Protein AF-A0A954UXN1-F1 (afdb_monomer)

Mean predicted aligned error: 5.37 Å

Solvent-accessible surface area (backbone atoms only — not comparable to full-atom values): 16667 Å² total; per-residue (Å²): 130,88,73,80,83,47,80,62,52,21,78,82,33,62,70,61,84,61,85,75,56,92,52,62,66,60,37,51,54,46,43,58,51,53,52,70,50,82,67,72,43,55,71,67,58,21,53,48,51,38,51,54,51,48,37,28,74,72,70,60,29,44,78,49,73,49,66,54,91,57,45,53,77,85,53,74,37,72,69,54,48,51,51,55,55,47,53,54,51,55,54,45,51,54,47,31,71,75,67,75,39,51,70,47,43,32,30,34,39,47,57,21,22,54,49,83,68,98,50,75,55,44,73,57,97,93,44,75,43,52,39,64,32,30,50,36,36,19,35,80,62,95,45,76,79,36,32,44,51,40,55,68,27,48,58,52,42,50,53,50,17,45,55,45,48,52,52,52,53,50,38,27,71,70,45,71,57,24,62,90,48,61,76,78,63,66,59,68,83,39,68,81,38,94,56,31,66,61,52,51,52,51,55,49,53,51,44,52,50,50,54,52,51,54,76,72,43,99,56,85,66,62,74,66,40,49,54,77,75,42,31,18,28,57,59,58,57,58,70,61,49,36,38,36,39,42,70,40,96,85,67,84,45,34,33,48,19,61,35,40,36,40,26,38,46,70,86,40,60,46,82,77,18,15,52,41,50,46,54,72,63,34,71,44,45,74,48,70,55,78,57,95,84,65,78,135

Sequence (296 aa):
MHTSWTAESWKSCAASQQPEYDDFAELQEVLAVLRRLPPLVSSWEIDRLRADMASAQAGEAWVLQGGDCAESFDDCQAESIASKIKVLLQMSLVLIYGSRQKIVRIGRIAGQYAKPRSSSTESRDGQTLPSYRGDLINHSPFSHSHRRNDPQLLLRGYERAAVTLNFIRALSEGGFADLHHPENWDLTFVAESPECERYNRMVQSLGDALRFIESIAPGPLTELRRVDFFTSHEALHLHYEQALTRLSVRGTGWYNFGTHFPWIGERTRAISGAHVELLRGVRNPLGIKVGPTAIA

Structure (mmCIF, N/CA/C/O backbone):
data_AF-A0A954UXN1-F1
#
_entry.id   AF-A0A954UXN1-F1
#
loop_
_atom_site.group_PDB
_atom_site.id
_atom_site.type_symbol
_atom_site.label_atom_id
_atom_site.label_alt_id
_atom_site.label_comp_id
_atom_site.label_asym_id
_atom_site.label_entity_id
_atom_site.label_seq_id
_atom_site.pdbx_PDB_ins_code
_atom_site.Cartn_x
_atom_site.Cartn_y
_atom_site.Cartn_z
_atom_site.occupancy
_atom_site.B_iso_or_equiv
_atom_site.auth_seq_id
_atom_site.auth_comp_id
_atom_site.auth_asym_id
_atom_site.auth_atom_id
_atom_site.pdbx_PDB_model_num
ATOM 1 N N . MET A 1 1 ? 10.621 -10.342 29.149 1.00 40.81 1 MET A N 1
ATOM 2 C CA . MET A 1 1 ? 10.459 -11.651 28.482 1.00 40.81 1 MET A CA 1
ATOM 3 C C . MET A 1 1 ? 9.928 -11.374 27.089 1.00 40.81 1 MET A C 1
ATOM 5 O O . MET A 1 1 ? 8.850 -10.807 26.992 1.00 40.81 1 MET A O 1
ATOM 9 N N . HIS A 1 2 ? 10.694 -11.660 26.034 1.00 48.53 2 HIS A N 1
ATOM 10 C CA . HIS A 1 2 ? 10.173 -11.538 24.672 1.00 48.53 2 HIS A CA 1
ATOM 11 C C . HIS A 1 2 ? 9.136 -12.642 24.465 1.00 48.53 2 HIS A C 1
ATOM 13 O O . HIS A 1 2 ? 9.485 -13.820 24.431 1.00 48.53 2 HIS A O 1
ATOM 19 N N . THR A 1 3 ? 7.864 -12.266 24.391 1.00 64.94 3 THR A N 1
ATOM 20 C CA . THR A 1 3 ? 6.795 -13.157 23.947 1.00 64.94 3 THR A CA 1
ATOM 21 C C . THR A 1 3 ? 7.097 -13.625 22.522 1.00 64.94 3 THR A C 1
ATOM 23 O O . THR A 1 3 ? 7.595 -12.863 21.681 1.00 64.94 3 THR A O 1
ATOM 26 N N . SER A 1 4 ? 6.849 -14.908 22.249 1.00 88.38 4 SER A N 1
ATOM 27 C CA . SER A 1 4 ? 6.939 -15.446 20.894 1.00 88.38 4 SER A CA 1
ATOM 28 C C . SER A 1 4 ? 5.969 -14.681 19.993 1.00 88.38 4 SER A C 1
ATOM 30 O O . SER A 1 4 ? 4.817 -14.441 20.354 1.00 88.38 4 SER A O 1
ATOM 32 N N . TRP A 1 5 ? 6.458 -14.244 18.832 1.00 95.38 5 TRP A N 1
ATOM 33 C CA . TRP A 1 5 ? 5.636 -13.490 17.892 1.00 95.38 5 TRP A CA 1
ATOM 34 C C . TRP A 1 5 ? 4.513 -14.374 17.346 1.00 95.38 5 TRP A C 1
ATOM 36 O O . TRP A 1 5 ? 4.741 -15.531 16.986 1.00 95.38 5 TRP A O 1
ATOM 46 N N .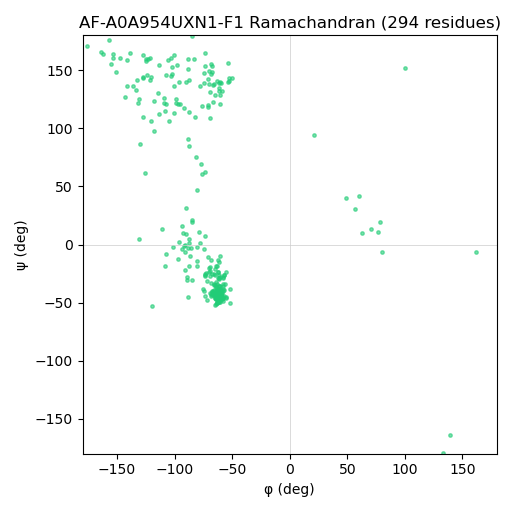 THR A 1 6 ? 3.316 -13.806 17.240 1.00 95.06 6 THR A N 1
ATOM 47 C CA . THR A 1 6 ? 2.200 -14.369 16.475 1.00 95.06 6 THR A CA 1
ATOM 48 C C . THR A 1 6 ? 1.506 -13.228 15.739 1.00 95.06 6 THR A C 1
ATOM 50 O O . THR A 1 6 ? 1.660 -12.069 16.116 1.00 95.06 6 THR A O 1
ATOM 53 N N . ALA A 1 7 ? 0.661 -13.529 14.751 1.00 94.56 7 ALA A N 1
ATOM 54 C CA . ALA A 1 7 ? -0.152 -12.498 14.100 1.00 94.56 7 ALA A CA 1
ATOM 55 C C . ALA A 1 7 ? -1.107 -11.763 15.073 1.00 94.56 7 ALA A C 1
ATOM 57 O O . ALA A 1 7 ? -1.710 -10.762 14.700 1.00 94.56 7 ALA A O 1
ATOM 58 N N . GLU A 1 8 ? -1.250 -12.238 16.316 1.00 96.19 8 GLU A N 1
ATOM 59 C CA . GLU A 1 8 ? -2.097 -11.639 17.348 1.00 96.19 8 GLU A CA 1
ATOM 60 C C . GLU A 1 8 ? -1.315 -10.926 18.457 1.00 96.19 8 GLU A C 1
ATOM 62 O O . GLU A 1 8 ? -1.934 -10.258 19.286 1.00 96.19 8 GLU A O 1
ATOM 67 N N . SER A 1 9 ? 0.021 -11.039 18.506 1.00 96.62 9 SER A N 1
ATOM 68 C CA . SER A 1 9 ? 0.813 -10.507 19.628 1.00 96.62 9 SER A CA 1
ATOM 69 C C . SER A 1 9 ? 0.666 -8.991 19.787 1.00 96.62 9 SER A C 1
ATOM 71 O O . SER A 1 9 ? 0.689 -8.487 20.912 1.00 96.62 9 SER A O 1
ATOM 73 N N . TRP A 1 10 ? 0.393 -8.273 18.693 1.00 97.56 10 TRP A N 1
ATOM 74 C CA . TRP A 1 10 ? 0.115 -6.835 18.694 1.00 97.56 10 TRP A CA 1
ATOM 75 C C . TRP A 1 10 ? -1.063 -6.426 19.584 1.00 97.56 10 TRP A C 1
ATOM 77 O O . TRP A 1 10 ? -1.079 -5.298 20.070 1.00 97.56 10 TRP A O 1
ATOM 87 N N . LYS A 1 11 ? -2.032 -7.320 19.840 1.00 96.75 11 LYS A N 1
ATOM 88 C CA . LYS A 1 11 ? -3.197 -7.043 20.701 1.00 96.75 11 LYS A CA 1
ATOM 89 C C . LYS A 1 11 ? -2.801 -6.770 22.156 1.00 96.75 11 LYS A C 1
ATOM 91 O O . LYS A 1 11 ? -3.588 -6.205 22.907 1.00 96.75 11 LYS A O 1
ATOM 96 N N . SER A 1 12 ? -1.592 -7.174 22.554 1.00 96.31 12 SER A N 1
ATOM 97 C CA . SER A 1 12 ? -1.012 -6.882 23.872 1.00 96.31 12 SER A CA 1
ATOM 98 C C . SER A 1 12 ? -0.238 -5.556 23.930 1.00 96.31 12 SER A C 1
ATOM 100 O O . SER A 1 12 ? 0.238 -5.167 24.996 1.00 96.31 12 SER A O 1
ATOM 102 N N . CYS A 1 13 ? -0.121 -4.848 22.804 1.00 97.00 13 CYS A N 1
ATOM 103 C CA . CYS A 1 13 ? 0.585 -3.577 22.678 1.00 97.00 13 CYS A CA 1
ATOM 104 C C . CYS A 1 13 ? -0.398 -2.403 22.566 1.00 97.00 13 CYS A C 1
ATOM 106 O O . CYS A 1 13 ? -1.543 -2.557 22.144 1.00 97.00 13 CYS A O 1
ATOM 108 N N . ALA A 1 14 ? 0.069 -1.191 22.872 1.00 97.44 14 ALA A N 1
ATOM 109 C CA . ALA A 1 14 ? -0.722 0.015 22.648 1.00 97.44 14 ALA A CA 1
ATOM 110 C C . ALA A 1 14 ? -0.920 0.259 21.140 1.00 97.44 14 ALA A C 1
ATOM 112 O O . ALA A 1 14 ? 0.053 0.392 20.390 1.00 97.44 14 ALA A O 1
ATOM 113 N N . ALA A 1 15 ? -2.177 0.338 20.699 1.00 96.31 15 ALA A N 1
ATOM 114 C CA . ALA A 1 15 ? -2.550 0.588 19.311 1.00 96.31 15 ALA A CA 1
ATOM 115 C C . ALA A 1 15 ? -3.121 2.003 19.149 1.00 96.31 15 ALA A C 1
ATOM 117 O O . ALA A 1 15 ? -4.184 2.319 19.679 1.00 96.31 15 ALA A O 1
ATOM 118 N N . SER A 1 16 ? -2.430 2.865 18.401 1.00 95.19 16 SER A N 1
ATOM 119 C CA . SER A 1 16 ? -2.940 4.196 18.066 1.00 95.19 16 SER A CA 1
ATOM 120 C C . SER A 1 16 ? -3.786 4.165 16.788 1.00 95.19 16 SER A C 1
ATOM 122 O O . SER A 1 16 ? -3.681 3.256 15.962 1.00 95.19 16 SER A O 1
ATOM 124 N N . GLN A 1 17 ? -4.630 5.186 16.608 1.00 97.00 17 GLN A N 1
ATOM 125 C CA . GLN A 1 17 ? -5.363 5.453 15.358 1.00 97.00 17 GLN A CA 1
ATOM 126 C C . GLN A 1 17 ? -6.369 4.375 14.907 1.00 97.00 17 GLN A C 1
ATOM 128 O O . GLN A 1 17 ? -6.889 4.485 13.796 1.00 97.00 17 GLN A O 1
ATOM 133 N N . GLN A 1 18 ? -6.677 3.380 15.743 1.00 97.38 18 GLN A N 1
ATOM 134 C CA . GLN A 1 18 ? -7.684 2.371 15.415 1.00 97.38 18 GLN A CA 1
ATOM 135 C C . GLN A 1 18 ? -9.097 2.979 15.455 1.00 97.38 18 GLN A C 1
ATOM 137 O O . GLN A 1 18 ? -9.355 3.852 16.289 1.00 97.38 18 GLN A O 1
ATOM 142 N N . PRO A 1 19 ? -10.002 2.574 14.548 1.00 95.50 19 PRO A N 1
ATOM 143 C CA . PRO A 1 19 ? -11.410 2.933 14.646 1.00 95.50 19 PRO A CA 1
ATOM 144 C C . PRO A 1 19 ? -12.087 2.214 15.818 1.00 95.50 19 PRO A C 1
ATOM 146 O O . PRO A 1 19 ? -11.739 1.085 16.159 1.00 95.50 19 PRO A O 1
ATOM 149 N N . GLU A 1 20 ? -13.086 2.872 16.396 1.00 94.75 20 GLU A N 1
ATOM 150 C CA . GLU A 1 20 ? -14.004 2.274 17.365 1.00 94.75 20 GLU A CA 1
ATOM 151 C C . GLU A 1 20 ? -15.252 1.810 16.611 1.00 94.75 20 GLU A C 1
ATOM 153 O O . GLU A 1 20 ? -15.891 2.610 15.926 1.00 94.75 20 GLU A O 1
ATOM 158 N N . TYR A 1 21 ? -15.561 0.519 16.682 1.00 95.62 21 TYR A N 1
ATOM 159 C CA . TYR A 1 21 ? -16.742 -0.066 16.049 1.00 95.62 21 TYR A CA 1
ATOM 160 C C . TYR A 1 21 ? -17.840 -0.268 17.091 1.00 95.62 21 TYR A C 1
ATOM 162 O O . TYR A 1 21 ? -17.553 -0.752 18.185 1.00 95.62 21 TYR A O 1
ATOM 170 N N . ASP A 1 22 ? -19.081 0.072 16.735 1.00 94.50 22 ASP A N 1
ATOM 171 C CA . ASP A 1 22 ? -20.236 -0.051 17.638 1.00 94.50 22 ASP A CA 1
ATOM 172 C C . ASP A 1 22 ? -20.507 -1.516 18.023 1.00 94.50 22 ASP A C 1
ATOM 174 O O . ASP A 1 22 ? -20.847 -1.811 19.168 1.00 94.50 22 ASP A O 1
ATOM 178 N N . ASP A 1 23 ? -20.333 -2.430 17.064 1.00 95.25 23 ASP A N 1
ATOM 179 C CA . ASP A 1 23 ? -20.513 -3.869 17.236 1.00 95.25 23 ASP A CA 1
ATOM 180 C C . ASP A 1 23 ? -19.207 -4.612 16.921 1.00 95.25 23 ASP A C 1
ATOM 182 O O . ASP A 1 23 ? -18.780 -4.762 15.771 1.00 95.25 23 ASP A O 1
ATOM 186 N N . PHE A 1 24 ? -18.542 -5.087 17.973 1.00 95.19 24 PHE A N 1
ATOM 187 C CA . PHE A 1 24 ? -17.311 -5.856 17.828 1.00 95.19 24 PHE A CA 1
ATOM 188 C C . PHE A 1 24 ? -17.557 -7.280 17.302 1.00 95.19 24 PHE A C 1
ATOM 190 O O . PHE A 1 24 ? -16.652 -7.861 16.697 1.00 95.19 24 PHE A O 1
ATOM 197 N N . ALA A 1 25 ? -18.747 -7.853 17.511 1.00 97.88 25 ALA A N 1
ATOM 198 C CA . ALA A 1 25 ? -19.097 -9.163 16.969 1.00 97.88 25 ALA A CA 1
ATOM 199 C C . ALA A 1 25 ? -19.223 -9.089 15.443 1.00 97.88 25 ALA A C 1
ATOM 201 O O . ALA A 1 25 ? -18.606 -9.906 14.756 1.00 97.88 25 ALA A O 1
ATOM 202 N N . GLU A 1 26 ? -19.880 -8.048 14.919 1.00 98.12 26 GLU A N 1
ATOM 203 C CA . GLU A 1 26 ? -19.944 -7.773 13.475 1.00 98.12 26 GLU A CA 1
ATOM 204 C C . GLU A 1 26 ? -18.535 -7.671 12.863 1.00 98.12 26 GLU A C 1
ATOM 206 O O . GLU A 1 26 ? -18.231 -8.299 11.843 1.00 98.12 26 GLU A O 1
ATOM 211 N N . LEU A 1 27 ? -17.623 -6.948 13.525 1.00 98.25 27 LEU A N 1
ATOM 212 C CA . LEU A 1 27 ? -16.225 -6.883 13.097 1.00 98.25 27 LEU A CA 1
ATOM 213 C C . LEU A 1 27 ? -15.573 -8.274 13.046 1.00 98.25 27 LEU A C 1
ATOM 215 O O . LEU A 1 27 ? -14.887 -8.593 12.074 1.00 98.25 27 LEU A O 1
ATOM 219 N N . GLN A 1 28 ? -15.756 -9.115 14.069 1.00 98.25 28 GLN A N 1
ATOM 220 C CA . GLN A 1 28 ? -15.171 -10.460 14.069 1.00 98.25 28 GLN A CA 1
ATOM 221 C C . GLN A 1 28 ? -15.728 -11.348 12.952 1.00 98.25 28 GLN A C 1
ATOM 223 O O . GLN A 1 28 ? -14.956 -12.105 12.354 1.00 98.25 28 GLN A O 1
ATOM 228 N N . GLU A 1 29 ? -17.018 -11.241 12.637 1.00 98.56 29 GLU A N 1
ATOM 229 C CA . GLU A 1 29 ? -17.647 -11.967 11.530 1.00 98.56 29 GLU A CA 1
ATOM 230 C C . GLU A 1 29 ? -17.035 -11.573 10.183 1.00 98.56 29 GLU A C 1
ATOM 232 O O . GLU A 1 29 ? -16.590 -12.440 9.420 1.00 98.56 29 GLU A O 1
ATOM 237 N N . VAL A 1 30 ? -16.908 -10.268 9.926 1.00 98.69 30 VAL A N 1
ATOM 238 C CA . VAL A 1 30 ? -16.256 -9.749 8.718 1.00 98.69 30 VAL A CA 1
ATOM 239 C C . VAL A 1 30 ? -14.803 -10.225 8.623 1.00 98.69 30 VAL A C 1
ATOM 241 O O . VAL A 1 30 ? -14.371 -10.733 7.583 1.00 98.69 30 VAL A O 1
ATOM 244 N N . LEU A 1 31 ? -14.038 -10.138 9.712 1.00 98.50 31 LEU A N 1
ATOM 245 C CA . LEU A 1 31 ? -12.648 -10.599 9.728 1.00 98.50 31 LEU A CA 1
ATOM 246 C C . LEU A 1 31 ? -12.537 -12.113 9.488 1.00 98.50 31 LEU A C 1
ATOM 248 O O . LEU A 1 31 ? -11.577 -12.563 8.860 1.00 98.50 31 LEU A O 1
ATOM 252 N N . ALA A 1 32 ? -13.500 -12.913 9.953 1.00 98.38 32 ALA A N 1
ATOM 253 C CA . ALA A 1 32 ? -13.541 -14.350 9.692 1.00 98.38 32 ALA A CA 1
ATOM 254 C C . ALA A 1 32 ? -13.825 -14.671 8.214 1.00 98.38 32 ALA A C 1
ATOM 256 O O . ALA A 1 32 ? -13.311 -15.663 7.687 1.00 98.38 32 ALA A O 1
ATOM 257 N N . VAL A 1 33 ? -14.611 -13.845 7.518 1.00 98.56 33 VAL A N 1
ATOM 258 C CA . VAL A 1 33 ? -14.743 -13.916 6.052 1.00 98.56 33 VAL A CA 1
ATOM 259 C C . VAL A 1 33 ? -13.410 -13.566 5.392 1.00 98.56 33 VAL A C 1
ATOM 261 O O . VAL A 1 33 ? -12.883 -14.375 4.630 1.00 98.56 33 VAL A O 1
ATOM 264 N N . LEU A 1 34 ? -12.808 -12.429 5.750 1.00 98.12 34 LEU A N 1
ATOM 265 C CA . LEU A 1 34 ? -11.569 -11.939 5.140 1.00 98.12 34 LEU A CA 1
ATOM 266 C C . LEU A 1 34 ? -10.401 -12.937 5.257 1.00 98.12 34 LEU A C 1
ATOM 268 O O . LEU A 1 34 ? -9.659 -13.139 4.298 1.00 98.12 34 LEU A O 1
ATOM 272 N N . ARG A 1 35 ? -10.270 -13.639 6.392 1.00 97.50 35 ARG A N 1
ATOM 273 C CA . ARG A 1 35 ? -9.255 -14.697 6.598 1.00 97.50 35 ARG A CA 1
ATOM 274 C C . ARG A 1 35 ? -9.396 -15.893 5.646 1.00 97.50 35 ARG A C 1
ATOM 276 O O . ARG A 1 35 ? -8.415 -16.603 5.436 1.00 97.50 35 ARG A O 1
ATOM 283 N N . ARG A 1 36 ? -10.591 -16.139 5.100 1.00 97.12 36 ARG A N 1
ATOM 284 C CA . ARG A 1 36 ? -10.874 -17.250 4.172 1.00 97.12 36 ARG A CA 1
ATOM 285 C C . ARG A 1 36 ? -10.685 -16.865 2.706 1.00 97.12 36 ARG A C 1
ATOM 287 O O . ARG A 1 36 ? -10.487 -17.751 1.879 1.00 97.12 36 ARG A O 1
ATOM 294 N N . LEU A 1 37 ? -10.744 -15.573 2.384 1.00 97.75 37 LEU A N 1
ATOM 295 C CA . LEU A 1 37 ? -10.559 -15.090 1.016 1.00 97.75 37 LEU A CA 1
ATOM 296 C C . LEU A 1 37 ? -9.114 -15.315 0.538 1.00 97.75 37 LEU A C 1
ATOM 298 O O . LEU A 1 37 ? -8.204 -15.380 1.374 1.00 97.75 37 LEU A O 1
ATOM 302 N N . PRO A 1 38 ? -8.871 -15.451 -0.778 1.00 97.25 38 PRO A N 1
ATOM 303 C CA . PRO A 1 38 ? -7.522 -15.566 -1.325 1.00 97.25 38 PRO A CA 1
ATOM 304 C C . PRO A 1 38 ? -6.585 -14.421 -0.886 1.00 97.25 38 PRO A C 1
ATOM 306 O O . PRO A 1 38 ? -7.038 -13.351 -0.493 1.00 97.25 38 PRO A O 1
ATOM 309 N N . PRO A 1 39 ? -5.262 -14.628 -0.897 1.00 96.81 39 PRO A N 1
ATOM 310 C CA . PRO A 1 39 ? -4.317 -13.529 -0.722 1.00 96.81 39 PRO A CA 1
ATOM 311 C C . PRO A 1 39 ? -4.349 -12.568 -1.928 1.00 96.81 39 PRO A C 1
ATOM 313 O O . PRO A 1 39 ? -4.565 -13.014 -3.054 1.00 96.81 39 PRO A O 1
ATOM 316 N N . LEU A 1 40 ? -4.088 -11.270 -1.712 1.00 98.06 40 LEU A N 1
ATOM 317 C CA . LEU A 1 40 ? -3.969 -10.294 -2.810 1.00 98.06 40 LEU A CA 1
ATOM 318 C C . LEU A 1 40 ? -2.634 -10.456 -3.549 1.00 98.06 40 LEU A C 1
ATOM 320 O O . LEU A 1 40 ? -2.564 -10.361 -4.774 1.00 98.06 40 LEU A O 1
ATOM 324 N N . VAL A 1 41 ? -1.567 -10.735 -2.803 1.00 97.62 41 VAL A N 1
ATOM 325 C CA . VAL A 1 41 ? -0.215 -10.934 -3.341 1.00 97.62 41 VAL A CA 1
ATOM 326 C C . VAL A 1 41 ? 0.347 -12.277 -2.897 1.00 97.62 41 VAL A C 1
ATOM 328 O O . VAL A 1 41 ? -0.104 -12.861 -1.916 1.00 97.62 41 VAL A O 1
ATOM 331 N N . SER A 1 42 ? 1.350 -12.783 -3.599 1.00 95.88 42 SER A N 1
ATOM 332 C CA . SER A 1 42 ? 1.995 -14.055 -3.268 1.00 95.88 42 SER A CA 1
ATOM 333 C C . SER A 1 42 ? 3.319 -13.876 -2.522 1.00 95.88 42 SER A C 1
ATOM 335 O O . SER A 1 42 ? 3.949 -12.817 -2.553 1.00 95.88 42 SER A O 1
ATOM 337 N N . SER A 1 43 ? 3.798 -14.946 -1.880 1.00 96.88 43 SER A N 1
ATOM 338 C CA . SER A 1 43 ? 5.070 -14.905 -1.147 1.00 96.88 43 SER A CA 1
ATOM 339 C C . SER A 1 43 ? 6.268 -14.703 -2.076 1.00 96.88 43 SER A C 1
ATOM 341 O O . SER A 1 43 ? 7.201 -14.004 -1.706 1.00 96.88 43 SER A O 1
ATOM 343 N N . TRP A 1 44 ? 6.244 -15.265 -3.292 1.00 94.75 44 TRP A N 1
ATOM 344 C CA . TRP A 1 44 ? 7.346 -15.109 -4.249 1.00 94.75 44 TRP A CA 1
ATOM 345 C C . TRP A 1 44 ? 7.421 -13.695 -4.830 1.00 94.75 44 TRP A C 1
ATOM 347 O O . TRP A 1 44 ? 8.513 -13.218 -5.118 1.00 94.75 44 TRP A O 1
ATOM 357 N N . GLU A 1 45 ? 6.289 -13.003 -4.978 1.00 96.00 45 GLU A N 1
ATOM 358 C CA . GLU A 1 45 ? 6.284 -11.589 -5.368 1.00 96.00 45 GLU A CA 1
ATOM 359 C C . GLU A 1 45 ? 6.866 -10.710 -4.262 1.00 96.00 45 GLU A C 1
ATOM 361 O O . GLU A 1 45 ? 7.655 -9.811 -4.543 1.00 96.00 45 GLU A O 1
ATOM 366 N N . ILE A 1 46 ? 6.532 -11.004 -3.003 1.00 97.81 46 ILE A N 1
ATOM 367 C CA . ILE A 1 46 ? 7.101 -10.310 -1.844 1.00 97.81 46 ILE A CA 1
ATOM 368 C C . ILE A 1 46 ? 8.610 -10.572 -1.732 1.00 97.81 46 ILE A C 1
ATOM 370 O O . ILE A 1 46 ? 9.381 -9.635 -1.529 1.00 97.81 46 ILE A O 1
ATOM 374 N N . ASP A 1 47 ? 9.046 -11.824 -1.881 1.00 96.81 47 ASP A N 1
ATOM 375 C CA . ASP A 1 47 ? 10.466 -12.183 -1.831 1.00 96.81 47 ASP A CA 1
ATOM 376 C C . ASP A 1 47 ? 11.246 -11.556 -3.004 1.00 96.81 47 ASP A C 1
ATOM 378 O O . ASP A 1 47 ? 12.377 -11.106 -2.812 1.00 96.81 47 ASP A O 1
ATOM 382 N N . ARG A 1 48 ? 10.631 -11.440 -4.194 1.00 96.44 48 ARG A N 1
ATOM 383 C CA . ARG A 1 48 ? 11.204 -10.703 -5.332 1.00 96.44 48 ARG A CA 1
ATOM 384 C C . ARG A 1 48 ? 11.376 -9.223 -5.004 1.00 96.44 48 ARG A C 1
ATOM 386 O O . ARG A 1 48 ? 12.478 -8.707 -5.163 1.00 96.44 48 ARG A O 1
ATOM 393 N N . LEU A 1 49 ? 10.342 -8.563 -4.472 1.00 97.81 49 LEU A N 1
ATOM 394 C CA . LEU A 1 49 ? 10.467 -7.167 -4.047 1.00 97.81 49 LEU A CA 1
ATOM 395 C C . LEU A 1 49 ? 11.543 -7.008 -2.970 1.00 97.81 49 LEU A C 1
ATOM 397 O O . LEU A 1 49 ? 12.307 -6.052 -2.989 1.00 97.81 49 LEU A O 1
ATOM 401 N N . ARG A 1 50 ? 11.645 -7.949 -2.032 1.00 97.38 50 ARG A N 1
ATOM 402 C CA . ARG A 1 50 ? 12.686 -7.924 -1.002 1.00 97.38 50 ARG A CA 1
ATOM 403 C C . ARG A 1 50 ? 14.093 -7.975 -1.608 1.00 97.38 50 ARG A C 1
ATOM 405 O O . ARG A 1 50 ? 14.965 -7.252 -1.134 1.00 97.38 50 ARG A O 1
ATOM 412 N N . ALA A 1 51 ? 14.310 -8.795 -2.636 1.00 97.12 51 ALA A N 1
ATOM 413 C CA . ALA A 1 51 ? 15.575 -8.830 -3.370 1.00 97.12 51 ALA A CA 1
ATOM 414 C C . ALA A 1 51 ? 15.833 -7.512 -4.121 1.00 97.12 51 ALA A C 1
ATOM 416 O O . ALA A 1 51 ? 16.920 -6.953 -4.015 1.00 97.12 51 ALA A O 1
ATOM 417 N N . ASP A 1 52 ? 14.815 -6.961 -4.786 1.00 96.56 52 ASP A N 1
ATOM 418 C CA . ASP A 1 52 ? 14.905 -5.669 -5.478 1.00 96.56 52 ASP A CA 1
ATOM 419 C C . ASP A 1 52 ? 15.246 -4.509 -4.522 1.00 96.56 52 ASP A C 1
ATOM 421 O O . ASP A 1 52 ? 16.066 -3.647 -4.842 1.00 96.56 52 ASP A O 1
ATOM 425 N N . MET A 1 53 ? 14.673 -4.507 -3.315 1.00 97.56 53 MET A N 1
ATOM 426 C CA . MET A 1 53 ? 14.999 -3.537 -2.263 1.00 97.56 53 MET A CA 1
ATOM 427 C C . MET A 1 53 ? 16.444 -3.699 -1.764 1.00 97.56 53 MET A C 1
ATOM 429 O O . MET A 1 53 ? 17.089 -2.701 -1.445 1.00 97.56 53 MET A O 1
ATOM 433 N N . ALA A 1 54 ? 16.976 -4.926 -1.724 1.00 97.81 54 ALA A N 1
ATOM 434 C CA . ALA A 1 54 ? 18.375 -5.169 -1.374 1.00 97.81 54 ALA A CA 1
ATOM 435 C C . ALA A 1 54 ? 19.338 -4.633 -2.450 1.00 97.81 54 ALA A C 1
ATOM 437 O O . ALA A 1 54 ? 20.333 -4.001 -2.103 1.00 97.81 54 ALA A O 1
ATOM 438 N N . SER A 1 55 ? 19.014 -4.790 -3.739 1.00 96.50 55 SER A N 1
ATOM 439 C CA . SER A 1 55 ? 19.768 -4.147 -4.828 1.00 96.50 55 SER A CA 1
ATOM 440 C C . SER A 1 55 ? 19.714 -2.621 -4.740 1.00 96.50 55 SER A C 1
ATOM 442 O O . SER A 1 55 ? 20.727 -1.953 -4.937 1.00 96.50 55 SER A O 1
ATOM 444 N N . ALA A 1 56 ? 18.562 -2.045 -4.380 1.00 96.50 56 ALA A N 1
ATOM 445 C CA . ALA A 1 56 ? 18.469 -0.604 -4.156 1.00 96.50 56 ALA A CA 1
ATOM 446 C C . ALA A 1 56 ? 19.343 -0.143 -2.978 1.00 96.50 56 ALA A C 1
ATOM 448 O O . ALA A 1 56 ? 20.054 0.854 -3.086 1.00 96.50 56 ALA A O 1
ATOM 449 N N . GLN A 1 57 ? 19.364 -0.903 -1.879 1.00 97.00 57 GLN A N 1
ATOM 450 C CA . GLN A 1 57 ? 20.258 -0.649 -0.746 1.00 97.00 57 GLN A CA 1
ATOM 451 C C . GLN A 1 57 ? 21.743 -0.737 -1.141 1.00 97.00 57 GLN A C 1
ATOM 453 O O . GLN A 1 57 ? 22.554 0.030 -0.624 1.00 97.00 57 GLN A O 1
ATOM 458 N N . ALA A 1 58 ? 22.101 -1.640 -2.056 1.00 97.31 58 ALA A N 1
ATOM 459 C CA . ALA A 1 58 ? 23.455 -1.769 -2.598 1.00 97.31 58 ALA A CA 1
ATOM 460 C C . ALA A 1 58 ? 23.831 -0.651 -3.594 1.00 97.31 58 ALA A C 1
ATOM 462 O O . ALA A 1 58 ? 24.971 -0.592 -4.047 1.00 97.31 58 ALA A O 1
ATOM 463 N N . GLY A 1 59 ? 22.897 0.247 -3.928 1.00 95.88 59 GLY A N 1
ATOM 464 C CA . GLY A 1 59 ? 23.113 1.320 -4.895 1.00 95.88 59 GLY A CA 1
ATOM 465 C C . GLY A 1 59 ? 23.045 0.860 -6.351 1.00 95.88 59 GLY A C 1
ATOM 466 O O . GLY A 1 59 ? 23.553 1.559 -7.219 1.00 95.88 59 GLY A O 1
ATOM 467 N N . GLU A 1 60 ? 22.430 -0.291 -6.635 1.00 95.06 60 GLU A N 1
ATOM 468 C CA . GLU A 1 60 ? 22.291 -0.872 -7.982 1.00 95.06 60 GLU A CA 1
ATOM 469 C C . GLU A 1 60 ? 20.928 -0.554 -8.629 1.00 95.06 60 GLU A C 1
ATOM 471 O O . GLU A 1 60 ? 20.727 -0.758 -9.829 1.00 95.06 60 GLU A O 1
ATOM 476 N N . ALA A 1 61 ? 19.979 -0.043 -7.840 1.00 95.06 61 ALA A N 1
ATOM 477 C CA . ALA A 1 61 ? 18.633 0.308 -8.275 1.00 95.06 61 ALA A CA 1
ATOM 478 C C . ALA A 1 61 ? 18.078 1.514 -7.498 1.00 95.06 61 ALA A C 1
ATOM 480 O O . ALA A 1 61 ? 18.513 1.815 -6.389 1.00 95.06 61 ALA A O 1
ATOM 481 N N . TRP A 1 62 ? 17.062 2.169 -8.057 1.00 95.69 62 TRP A N 1
ATOM 482 C CA . TRP A 1 62 ? 16.249 3.173 -7.368 1.00 95.69 62 TRP A CA 1
ATOM 483 C C . TRP A 1 62 ? 14.859 2.634 -7.062 1.00 95.69 62 TRP A C 1
ATOM 485 O O . TRP A 1 62 ? 14.270 1.915 -7.866 1.00 95.69 62 TRP A O 1
ATOM 495 N N . VAL A 1 63 ? 14.293 3.051 -5.931 1.00 96.94 63 VAL A N 1
ATOM 496 C CA . VAL A 1 63 ? 12.892 2.787 -5.588 1.00 96.94 63 VAL A CA 1
ATOM 497 C C . VAL A 1 63 ? 12.051 4.002 -5.957 1.00 96.94 63 VAL A C 1
ATOM 499 O O . VAL A 1 63 ? 12.259 5.094 -5.433 1.00 96.94 63 VAL A O 1
ATOM 502 N N . LEU A 1 64 ? 11.071 3.802 -6.836 1.00 97.50 64 LEU A N 1
ATOM 503 C CA . LEU A 1 64 ? 10.023 4.770 -7.131 1.00 97.50 64 LEU A CA 1
ATOM 504 C C . LEU A 1 64 ? 8.730 4.303 -6.464 1.00 97.50 64 LEU A C 1
ATOM 506 O O . LEU A 1 64 ? 8.086 3.369 -6.944 1.00 97.50 64 LEU A O 1
ATOM 510 N N . GLN A 1 65 ? 8.341 4.975 -5.379 1.00 98.06 65 GLN A N 1
ATOM 511 C CA . GLN A 1 65 ? 7.050 4.768 -4.731 1.00 98.06 65 GLN A CA 1
ATOM 512 C C . GLN A 1 65 ? 6.135 5.976 -4.954 1.00 98.06 65 GLN A C 1
ATOM 514 O O . GLN A 1 65 ? 6.508 7.099 -4.621 1.00 98.06 65 GLN A O 1
ATOM 519 N N . GLY A 1 66 ? 4.925 5.762 -5.471 1.00 96.88 66 GLY A N 1
ATOM 520 C CA . GLY A 1 66 ? 3.987 6.855 -5.746 1.00 96.88 66 GLY A CA 1
ATOM 521 C C . GLY A 1 66 ? 2.553 6.384 -5.957 1.00 96.88 66 GLY A C 1
ATOM 522 O O . GLY A 1 66 ? 2.301 5.194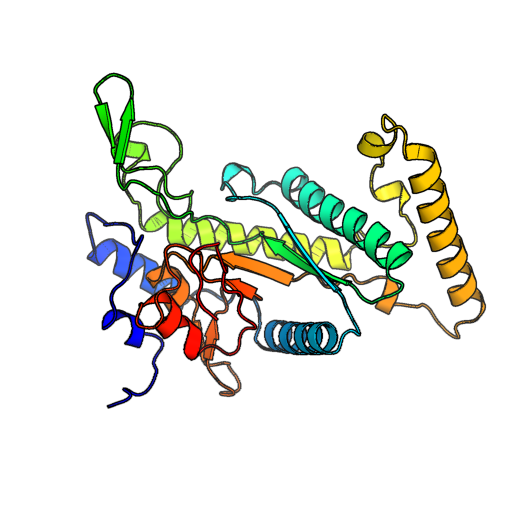 -6.106 1.00 96.88 66 GLY A O 1
ATOM 523 N N . GLY A 1 67 ? 1.605 7.312 -5.912 1.00 94.31 67 GLY A N 1
ATOM 524 C CA . GLY A 1 67 ? 0.166 7.047 -5.982 1.00 94.31 67 GLY A CA 1
ATOM 525 C C . GLY A 1 67 ? -0.593 7.926 -4.992 1.00 94.31 67 GLY A C 1
ATOM 526 O O . GLY A 1 67 ? -0.039 8.898 -4.471 1.00 94.31 67 GLY A O 1
ATOM 527 N N . ASP A 1 68 ? -1.842 7.575 -4.710 1.00 89.56 68 ASP A N 1
ATOM 528 C CA . ASP A 1 68 ? -2.737 8.449 -3.957 1.00 89.56 68 ASP A CA 1
ATOM 529 C C . ASP A 1 68 ? -2.319 8.620 -2.491 1.00 89.56 68 ASP A C 1
ATOM 531 O O . ASP A 1 68 ? -1.669 7.773 -1.859 1.00 89.56 68 ASP A O 1
ATOM 535 N N . CYS A 1 69 ? -2.734 9.745 -1.906 1.00 91.50 69 CYS A N 1
ATOM 536 C CA . CYS A 1 69 ? -2.625 9.951 -0.464 1.00 91.50 69 CYS A CA 1
ATOM 537 C C . CYS A 1 69 ? -3.509 8.936 0.281 1.00 91.50 69 CYS A C 1
ATOM 539 O O . CYS A 1 69 ? -3.024 8.209 1.153 1.00 91.50 69 CYS A O 1
ATOM 541 N N . ALA A 1 70 ? -4.775 8.858 -0.125 1.00 91.75 70 ALA A N 1
ATOM 542 C CA . ALA A 1 70 ? -5.733 7.830 0.241 1.00 91.75 70 ALA A CA 1
ATOM 543 C C . ALA A 1 70 ? -6.592 7.540 -0.994 1.00 91.75 70 ALA A C 1
ATOM 545 O O . ALA A 1 70 ? -7.128 8.482 -1.574 1.00 91.75 70 ALA A O 1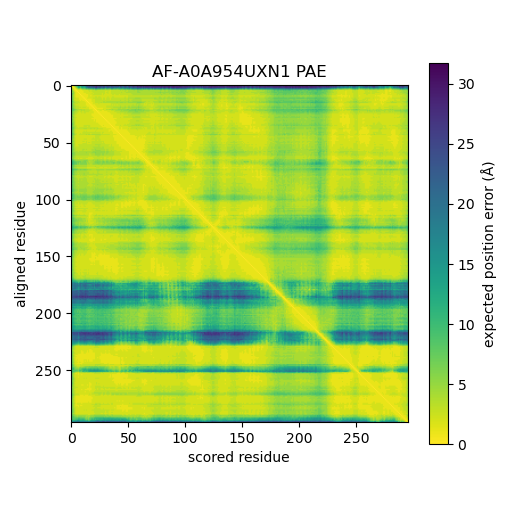
ATOM 546 N N . GLU A 1 71 ? -6.686 6.276 -1.390 1.00 95.69 71 GLU A N 1
ATOM 547 C CA . GLU A 1 71 ? -7.586 5.849 -2.460 1.00 95.69 71 GLU A CA 1
ATOM 548 C C . GLU A 1 71 ? -9.043 5.994 -1.995 1.00 95.69 71 GLU A C 1
ATOM 550 O O . GLU A 1 71 ? -9.342 5.784 -0.812 1.00 95.69 71 GLU A O 1
ATOM 555 N N . SER A 1 72 ? -9.946 6.313 -2.924 1.00 95.94 72 SER A N 1
ATOM 556 C CA . SER A 1 72 ? -11.385 6.147 -2.720 1.00 95.94 72 SER A CA 1
ATOM 557 C C . SER A 1 72 ? -11.901 4.896 -3.430 1.00 95.94 72 SER A C 1
ATOM 559 O O . SER A 1 72 ? -11.349 4.463 -4.443 1.00 95.94 72 SER A O 1
ATOM 561 N N . PHE A 1 73 ? -12.983 4.303 -2.927 1.00 97.19 73 PHE A N 1
ATOM 562 C CA . PHE A 1 73 ? -13.674 3.219 -3.627 1.00 97.19 73 PHE A CA 1
ATOM 563 C C . PHE A 1 73 ? -14.243 3.655 -4.979 1.00 97.19 73 PHE A C 1
ATOM 565 O O . PHE A 1 73 ? -14.306 2.825 -5.890 1.00 97.19 73 PHE A O 1
ATOM 572 N N . ASP A 1 74 ? -14.597 4.934 -5.122 1.00 94.69 74 ASP A N 1
ATOM 573 C CA . ASP A 1 74 ? -15.100 5.507 -6.373 1.00 94.69 74 ASP A CA 1
ATOM 574 C C . ASP A 1 74 ? -14.007 5.589 -7.451 1.00 94.69 74 ASP A C 1
ATOM 576 O O . ASP A 1 74 ? -14.310 5.548 -8.643 1.00 94.69 74 ASP A O 1
ATOM 580 N N . ASP A 1 75 ? -12.732 5.598 -7.045 1.00 91.56 75 ASP A N 1
ATOM 581 C CA . ASP A 1 75 ? -11.579 5.618 -7.951 1.00 91.56 75 ASP A CA 1
ATOM 582 C C . ASP A 1 75 ? -11.227 4.234 -8.517 1.00 91.56 75 ASP A C 1
ATOM 584 O O . ASP A 1 75 ? -10.298 4.112 -9.319 1.00 91.56 75 ASP A O 1
ATOM 588 N N . CYS A 1 76 ? -11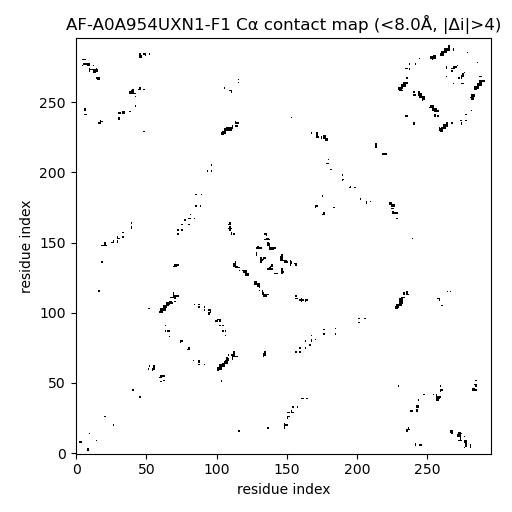.940 3.177 -8.116 1.00 96.19 76 CYS A N 1
ATOM 589 C CA . CYS A 1 76 ? -11.768 1.828 -8.656 1.00 96.19 76 CYS A CA 1
ATOM 590 C C . CYS A 1 76 ? -12.418 1.708 -10.048 1.00 96.19 76 CYS A C 1
ATOM 592 O O . CYS A 1 76 ? -13.339 0.920 -10.269 1.00 96.19 76 CYS A O 1
ATOM 594 N N . GLN A 1 77 ? -11.925 2.517 -10.983 1.00 96.44 77 GLN A N 1
ATOM 595 C CA . GLN A 1 77 ? -12.344 2.604 -12.380 1.00 96.44 77 GLN A CA 1
ATOM 596 C C . GLN A 1 77 ? -11.136 2.377 -13.287 1.00 96.44 77 GLN A C 1
ATOM 598 O O . GLN A 1 77 ? -10.017 2.768 -12.944 1.00 96.44 77 GLN A O 1
ATOM 603 N N . ALA A 1 78 ? -11.353 1.753 -14.445 1.00 93.81 78 ALA A N 1
ATOM 604 C CA . ALA A 1 78 ? -10.276 1.362 -15.352 1.00 93.81 78 ALA A CA 1
ATOM 605 C C . ALA A 1 78 ? -9.410 2.563 -15.765 1.00 93.81 78 ALA A C 1
ATOM 607 O O . ALA A 1 78 ? -8.184 2.498 -15.699 1.00 93.81 78 ALA A O 1
ATOM 608 N N . GLU A 1 79 ? -10.042 3.682 -16.107 1.00 91.62 79 GLU A N 1
ATOM 609 C CA . GLU A 1 79 ? -9.395 4.917 -16.543 1.00 91.62 79 GLU A CA 1
ATOM 610 C C . GLU A 1 79 ? -8.553 5.536 -15.421 1.00 91.62 79 GLU A C 1
ATOM 612 O O . GLU A 1 79 ? -7.406 5.929 -15.648 1.00 91.62 79 GLU A O 1
ATOM 617 N N . SER A 1 80 ? -9.091 5.576 -14.197 1.00 93.44 80 SER A N 1
ATOM 618 C CA . SER A 1 80 ? -8.393 6.106 -13.018 1.00 93.44 80 SER A CA 1
ATOM 619 C C . SER A 1 80 ? -7.167 5.258 -12.678 1.00 93.44 80 SER A C 1
ATOM 621 O O . SER A 1 80 ? -6.062 5.781 -12.519 1.00 93.44 80 SER A O 1
ATOM 623 N N . ILE A 1 81 ? -7.326 3.930 -12.654 1.00 93.56 81 ILE A N 1
ATOM 624 C CA . ILE A 1 81 ? -6.228 2.999 -12.379 1.00 93.56 81 ILE A CA 1
ATOM 625 C C . ILE A 1 81 ? -5.157 3.106 -13.471 1.00 93.56 81 ILE A C 1
ATOM 627 O O . ILE A 1 81 ? -3.984 3.306 -13.154 1.00 93.56 81 ILE A O 1
ATOM 631 N N . ALA A 1 82 ? -5.540 3.038 -14.750 1.00 90.00 82 ALA A N 1
ATOM 632 C CA . ALA A 1 82 ? -4.605 3.135 -15.870 1.00 90.00 82 ALA A CA 1
ATOM 633 C C . ALA A 1 82 ? -3.824 4.459 -15.849 1.00 90.00 82 ALA A C 1
ATOM 635 O O . ALA A 1 82 ? -2.606 4.456 -16.033 1.00 90.00 82 ALA A O 1
ATOM 636 N N . SER A 1 83 ? -4.493 5.575 -15.544 1.00 88.44 83 SER A N 1
ATOM 637 C CA . SER A 1 83 ? -3.855 6.892 -15.428 1.00 88.44 83 SER A CA 1
ATOM 638 C C . SER A 1 83 ? -2.800 6.928 -14.318 1.00 88.44 83 SER A C 1
ATOM 640 O O . SER A 1 83 ? -1.701 7.438 -14.530 1.00 88.44 83 SER A O 1
ATOM 642 N N . LYS A 1 84 ? -3.071 6.325 -13.154 1.00 90.94 84 LYS A N 1
ATOM 643 C CA . LYS A 1 84 ? -2.101 6.248 -12.044 1.00 90.94 84 LYS A CA 1
ATOM 644 C C . LYS A 1 84 ? -0.871 5.420 -12.416 1.00 90.94 84 LYS A C 1
ATOM 646 O O . LYS A 1 84 ? 0.261 5.846 -12.179 1.00 90.94 84 LYS A O 1
ATOM 651 N N . ILE A 1 85 ? -1.083 4.253 -13.028 1.00 88.81 85 ILE A N 1
ATOM 652 C CA . ILE A 1 85 ? 0.013 3.387 -13.486 1.00 88.81 85 ILE A CA 1
ATOM 653 C C . ILE A 1 85 ? 0.861 4.108 -14.530 1.00 88.81 85 ILE A C 1
ATOM 655 O O . ILE A 1 85 ? 2.087 4.101 -14.451 1.00 88.81 85 ILE A O 1
ATOM 659 N N . LYS A 1 86 ? 0.216 4.797 -15.465 1.00 85.75 86 LYS A N 1
ATOM 660 C CA . LYS A 1 86 ? 0.868 5.575 -16.511 1.00 85.75 86 LYS A CA 1
ATOM 661 C C . LYS A 1 86 ? 1.780 6.672 -15.970 1.00 85.75 86 LYS A C 1
ATOM 663 O O . LYS A 1 86 ? 2.922 6.761 -16.412 1.00 85.75 86 LYS A O 1
ATOM 668 N N . VAL A 1 87 ? 1.330 7.446 -14.981 1.00 87.38 87 VAL A N 1
ATOM 669 C CA . VAL A 1 87 ? 2.178 8.466 -14.338 1.00 87.38 87 VAL A CA 1
ATOM 670 C C . VAL A 1 87 ? 3.422 7.822 -13.718 1.00 87.38 87 VAL A C 1
ATOM 672 O O . VAL A 1 87 ? 4.538 8.299 -13.928 1.00 87.38 87 VAL A O 1
ATOM 675 N N . LEU A 1 88 ? 3.269 6.696 -13.012 1.00 89.38 88 LEU A N 1
ATOM 676 C CA . LEU A 1 88 ? 4.408 5.966 -12.443 1.00 89.38 88 LEU A CA 1
ATOM 677 C C . LEU A 1 88 ? 5.369 5.436 -13.516 1.00 89.38 88 LEU A C 1
ATOM 679 O O . LEU A 1 88 ? 6.587 5.498 -13.332 1.00 89.38 88 LEU A O 1
ATOM 683 N N . LEU A 1 89 ? 4.851 4.947 -14.644 1.00 86.25 89 LEU A N 1
ATOM 684 C CA . LEU A 1 89 ? 5.668 4.513 -15.778 1.00 86.25 89 LEU A CA 1
ATOM 685 C C . LEU A 1 89 ? 6.448 5.684 -16.386 1.00 86.25 89 LEU A C 1
ATOM 687 O O . LEU A 1 89 ? 7.664 5.580 -16.557 1.00 86.25 89 LEU A O 1
ATOM 691 N N . GLN A 1 90 ? 5.795 6.821 -16.617 1.00 83.56 90 GLN A N 1
ATOM 692 C CA . GLN A 1 90 ? 6.428 8.027 -17.155 1.00 83.56 90 GLN A CA 1
ATOM 693 C C . GLN A 1 90 ? 7.527 8.562 -16.227 1.00 83.56 90 GLN A C 1
ATOM 695 O O . GLN A 1 90 ? 8.634 8.844 -16.686 1.00 83.56 90 GLN A O 1
ATOM 700 N N . MET A 1 91 ? 7.270 8.637 -14.916 1.00 89.38 91 MET A N 1
ATOM 701 C CA . MET A 1 91 ? 8.290 9.004 -13.926 1.00 89.38 91 MET A CA 1
ATOM 702 C C . MET A 1 91 ? 9.463 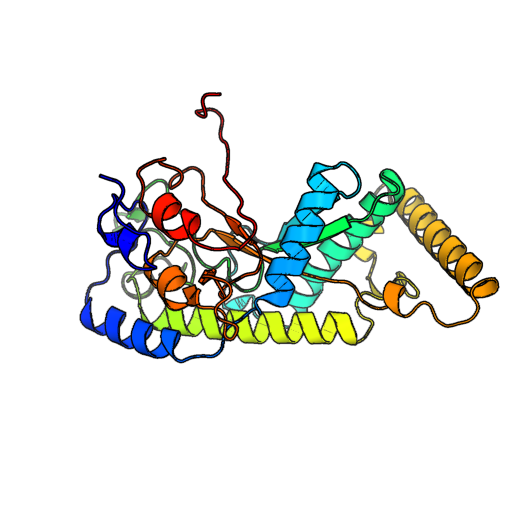8.022 -13.944 1.00 89.38 91 MET A C 1
ATOM 704 O O . MET A 1 91 ? 10.622 8.434 -13.913 1.00 89.38 91 MET A O 1
ATOM 708 N N . SER A 1 92 ? 9.176 6.719 -14.031 1.00 88.75 92 SER A N 1
ATOM 709 C CA . SER A 1 92 ? 10.223 5.700 -14.084 1.00 88.75 92 SER A CA 1
ATOM 710 C C . SER A 1 92 ? 11.123 5.865 -15.306 1.00 88.75 92 SER A C 1
ATOM 712 O O . SER A 1 92 ? 12.330 5.712 -15.177 1.00 88.75 92 SER A O 1
ATOM 714 N N . LEU A 1 93 ? 10.568 6.243 -16.461 1.00 83.94 93 LEU A N 1
ATOM 715 C CA . LEU A 1 93 ? 11.329 6.459 -17.690 1.00 83.94 93 LEU A CA 1
ATOM 716 C C . LEU A 1 93 ? 12.342 7.596 -17.533 1.00 83.94 93 LEU A C 1
ATOM 718 O O . LEU A 1 93 ? 13.514 7.447 -17.877 1.00 83.94 93 LEU A O 1
ATOM 722 N N . VAL A 1 94 ? 11.895 8.709 -16.948 1.00 86.56 94 VAL A N 1
ATOM 723 C CA . VAL A 1 94 ? 12.750 9.863 -16.646 1.00 86.56 94 VAL A CA 1
ATOM 724 C C . VAL A 1 94 ? 13.882 9.463 -15.697 1.00 86.56 94 VAL A C 1
ATOM 726 O O . VAL A 1 94 ? 1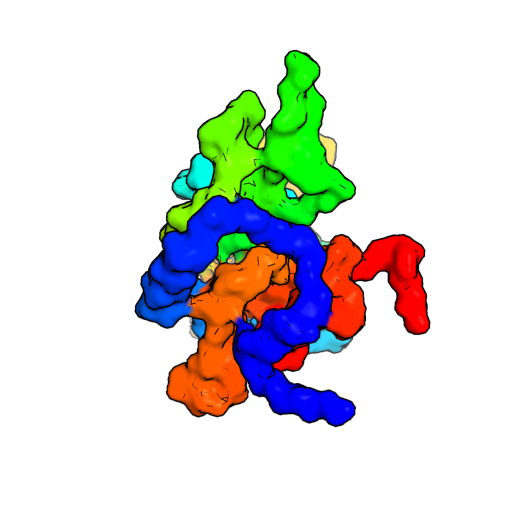5.041 9.810 -15.927 1.00 86.56 94 VAL A O 1
ATOM 729 N N . LEU A 1 95 ? 13.566 8.694 -14.650 1.00 90.62 95 LEU A N 1
ATOM 730 C CA . LEU A 1 95 ? 14.560 8.224 -13.687 1.00 90.62 95 LEU A CA 1
ATOM 731 C C . LEU A 1 95 ? 15.552 7.240 -14.310 1.00 90.62 95 LEU A C 1
ATOM 733 O O . LEU A 1 95 ? 16.742 7.354 -14.029 1.00 90.62 95 LEU A O 1
ATOM 737 N N . ILE A 1 96 ? 15.110 6.322 -15.175 1.00 87.19 96 ILE A N 1
ATOM 738 C CA . ILE A 1 96 ? 16.001 5.412 -15.916 1.00 87.19 96 ILE A CA 1
ATOM 739 C C . ILE A 1 96 ? 16.991 6.224 -16.745 1.00 87.19 96 ILE A C 1
ATOM 741 O O . ILE A 1 96 ? 18.193 5.988 -16.666 1.00 87.19 96 ILE A O 1
ATOM 745 N N . TYR A 1 97 ? 16.504 7.208 -17.502 1.00 85.50 97 TYR A N 1
ATOM 746 C CA . TYR A 1 97 ? 17.362 8.029 -18.350 1.00 85.50 97 TYR A CA 1
ATOM 747 C C . TYR A 1 97 ? 18.392 8.830 -17.544 1.00 85.50 97 TYR A C 1
ATOM 749 O O . TYR A 1 97 ? 19.567 8.879 -17.908 1.00 85.50 97 TYR A O 1
ATOM 757 N N . GLY A 1 98 ? 17.962 9.444 -16.436 1.00 88.50 98 GLY A N 1
ATOM 758 C CA . GLY A 1 98 ? 18.825 10.278 -15.599 1.00 88.50 98 GLY A CA 1
ATOM 759 C C . GLY A 1 98 ? 19.816 9.490 -14.740 1.00 88.50 98 GLY A C 1
ATOM 760 O O . GLY A 1 98 ? 20.966 9.900 -14.608 1.00 88.50 98 GLY A O 1
ATOM 761 N N . SER A 1 99 ? 19.387 8.364 -14.164 1.00 90.62 99 SER A N 1
ATOM 762 C CA . SER A 1 99 ? 20.215 7.555 -13.255 1.00 90.62 99 SER A CA 1
ATOM 763 C C . SER A 1 99 ? 21.039 6.490 -13.972 1.00 90.62 99 SER A C 1
ATOM 765 O O . SER A 1 99 ? 22.099 6.119 -13.478 1.00 90.62 99 SER A O 1
ATOM 767 N N . ARG A 1 100 ? 20.569 5.994 -15.127 1.00 89.44 100 ARG A N 1
ATOM 768 C CA . ARG A 1 100 ? 21.074 4.782 -15.800 1.00 89.44 100 ARG A CA 1
ATOM 769 C C . ARG A 1 100 ? 21.030 3.537 -14.907 1.00 89.44 100 ARG A C 1
ATOM 771 O O . ARG A 1 100 ? 21.862 2.645 -15.041 1.00 89.44 100 ARG A O 1
ATOM 778 N N . GLN A 1 101 ? 20.062 3.482 -13.994 1.00 89.94 101 GLN A N 1
ATOM 779 C CA . GLN A 1 101 ? 19.877 2.384 -13.048 1.00 89.94 101 GLN A CA 1
ATOM 780 C C . GLN A 1 101 ? 18.480 1.771 -13.166 1.00 89.94 101 GLN A C 1
ATOM 782 O O . GLN A 1 101 ? 17.539 2.389 -13.672 1.00 89.94 101 GLN A O 1
ATOM 787 N N . LYS A 1 102 ? 18.344 0.533 -12.677 1.00 90.06 102 LYS A N 1
ATOM 788 C CA . LYS A 1 102 ? 17.053 -0.159 -12.585 1.00 90.06 102 LYS A CA 1
ATOM 789 C C . LYS A 1 102 ? 16.113 0.627 -11.666 1.00 90.06 102 LYS A C 1
ATOM 791 O O . LYS A 1 102 ? 16.531 1.082 -10.606 1.00 90.06 102 LYS A O 1
ATOM 796 N N . ILE A 1 103 ? 14.835 0.731 -12.037 1.00 93.25 103 ILE A N 1
ATOM 797 C CA . ILE A 1 103 ? 13.794 1.332 -11.190 1.00 93.25 103 ILE A CA 1
ATOM 798 C C . ILE A 1 103 ? 12.843 0.248 -10.681 1.00 93.25 103 ILE A C 1
ATOM 800 O O . ILE A 1 103 ? 12.188 -0.435 -11.470 1.00 93.25 103 ILE A O 1
ATOM 804 N N . VAL A 1 104 ? 12.736 0.131 -9.360 1.00 95.56 104 VAL A N 1
ATOM 805 C CA . VAL A 1 104 ? 11.755 -0.692 -8.645 1.00 95.56 104 VAL A CA 1
ATOM 806 C C . VAL A 1 104 ? 10.494 0.145 -8.447 1.00 95.56 104 VAL A C 1
ATOM 808 O O . VAL A 1 104 ? 10.524 1.161 -7.754 1.00 95.56 104 VAL A O 1
ATOM 811 N N . ARG A 1 105 ? 9.386 -0.246 -9.083 1.00 95.88 105 ARG A N 1
ATOM 812 C CA . ARG A 1 105 ? 8.136 0.531 -9.105 1.00 95.88 105 ARG A CA 1
ATOM 813 C C . ARG A 1 105 ? 7.155 0.001 -8.067 1.00 95.88 105 ARG A C 1
ATOM 815 O O . ARG A 1 105 ? 6.762 -1.164 -8.124 1.00 95.88 105 ARG A O 1
ATOM 822 N N . ILE A 1 106 ? 6.741 0.863 -7.145 1.00 98.00 106 ILE A N 1
ATOM 823 C CA . ILE A 1 106 ? 5.827 0.519 -6.056 1.00 98.00 106 ILE A CA 1
ATOM 824 C C . ILE A 1 106 ? 4.656 1.512 -6.043 1.00 98.00 106 ILE A C 1
ATOM 826 O O . ILE A 1 106 ? 4.804 2.682 -5.697 1.00 98.00 106 ILE A O 1
ATOM 830 N N . GLY A 1 107 ? 3.464 1.055 -6.405 1.00 97.50 107 GLY A N 1
ATOM 831 C CA . GLY A 1 107 ? 2.250 1.857 -6.338 1.00 97.50 107 GLY A CA 1
ATOM 832 C C . GLY A 1 107 ? 1.703 1.966 -4.917 1.00 97.50 107 GLY A C 1
ATOM 833 O O . GLY A 1 107 ? 1.613 0.972 -4.198 1.00 97.50 107 GLY A O 1
ATOM 834 N N . ARG A 1 108 ? 1.278 3.163 -4.512 1.00 98.19 108 ARG A N 1
ATOM 835 C CA . ARG A 1 108 ? 0.329 3.375 -3.409 1.00 98.19 108 ARG A CA 1
ATOM 836 C C . ARG A 1 108 ? -1.077 3.157 -3.970 1.00 98.19 108 ARG A C 1
ATOM 838 O O . ARG A 1 108 ? -1.748 4.119 -4.336 1.00 98.19 108 ARG A O 1
ATOM 845 N N . ILE A 1 109 ? -1.423 1.891 -4.179 1.00 97.50 109 ILE A N 1
ATOM 846 C CA . ILE A 1 109 ? -2.609 1.464 -4.926 1.00 97.50 109 ILE A CA 1
ATOM 847 C C . ILE A 1 109 ? -3.043 0.065 -4.482 1.00 97.50 109 ILE A C 1
ATOM 849 O O . ILE A 1 109 ? -2.201 -0.723 -4.038 1.00 97.50 109 ILE A O 1
ATOM 853 N N . ALA A 1 110 ? -4.326 -0.252 -4.663 1.00 97.69 110 ALA A N 1
ATOM 854 C CA . ALA A 1 110 ? -4.938 -1.523 -4.286 1.00 97.69 110 ALA A CA 1
ATOM 855 C C . ALA A 1 110 ? -4.838 -1.821 -2.779 1.00 97.69 110 ALA A C 1
ATOM 857 O O . ALA A 1 110 ? -4.563 -2.952 -2.380 1.00 97.69 110 ALA A O 1
ATOM 858 N N . GLY A 1 111 ? -5.058 -0.813 -1.932 1.00 97.25 111 GLY A N 1
ATOM 859 C CA . GLY A 1 111 ? -5.105 -1.022 -0.481 1.00 97.25 111 GLY A CA 1
ATOM 860 C C . GLY A 1 111 ? -4.933 0.228 0.378 1.00 97.25 111 GLY A C 1
ATOM 861 O O . GLY A 1 111 ? -5.120 0.164 1.592 1.00 97.25 111 GLY A O 1
ATOM 862 N N . GLN A 1 112 ? -4.622 1.384 -0.209 1.00 98.00 112 GLN A N 1
ATOM 863 C CA . GLN A 1 112 ? -4.353 2.641 0.490 1.00 98.00 112 GLN A CA 1
ATOM 864 C C . GLN A 1 112 ? -5.650 3.367 0.897 1.00 98.00 112 GLN A C 1
ATOM 866 O O . GLN A 1 112 ? -5.797 4.573 0.720 1.00 98.00 112 GLN A O 1
ATOM 871 N N . TYR A 1 113 ? -6.590 2.631 1.489 1.00 98.44 113 TYR A N 1
ATOM 872 C CA . TYR A 1 113 ? -7.939 3.092 1.837 1.00 98.44 113 TYR A CA 1
ATOM 873 C C . TYR A 1 113 ? -8.080 3.574 3.288 1.00 98.44 113 TYR A C 1
ATOM 875 O O . TYR A 1 113 ? -9.177 3.924 3.712 1.00 98.44 113 TYR A O 1
ATOM 883 N N . ALA A 1 114 ? -7.003 3.582 4.079 1.00 97.88 114 ALA A N 1
ATOM 884 C CA . ALA A 1 114 ? -7.016 4.039 5.468 1.00 97.88 114 ALA A CA 1
ATOM 885 C C . ALA A 1 114 ? -6.032 5.196 5.676 1.00 97.88 114 ALA A C 1
ATOM 887 O O . ALA A 1 114 ? -4.928 5.207 5.123 1.00 97.88 114 ALA A O 1
ATOM 888 N N . LYS A 1 115 ? -6.422 6.179 6.496 1.00 95.12 115 LYS A N 1
ATOM 889 C CA . LYS A 1 115 ? -5.596 7.349 6.816 1.00 95.12 115 LYS A CA 1
ATOM 890 C C . LYS A 1 115 ? -5.612 7.691 8.309 1.00 95.12 115 LYS A C 1
ATOM 892 O O . LYS A 1 115 ? -6.682 7.740 8.927 1.00 95.12 115 LYS A O 1
ATOM 897 N N . PRO A 1 116 ? -4.448 8.006 8.905 1.00 95.88 116 PRO A N 1
ATOM 898 C CA . PRO A 1 116 ? -4.399 8.476 10.280 1.00 95.88 116 PRO A CA 1
ATOM 899 C C . PRO A 1 116 ? -4.912 9.920 10.360 1.00 95.88 116 PRO A C 1
ATOM 901 O O . PRO A 1 116 ? -4.807 10.695 9.404 1.00 95.88 116 PRO A O 1
ATOM 904 N N . ARG A 1 117 ? -5.445 10.318 11.519 1.00 96.00 117 ARG A N 1
ATOM 905 C CA . ARG A 1 117 ? -5.976 11.670 11.747 1.00 96.00 117 ARG A CA 1
ATOM 906 C C . ARG A 1 117 ? -5.357 12.297 12.989 1.00 96.00 117 ARG A C 1
ATOM 908 O O . ARG A 1 117 ? -5.108 11.625 13.987 1.00 96.00 117 ARG A O 1
ATOM 915 N N . SER A 1 118 ? -5.120 13.606 12.924 1.00 93.00 118 SER A N 1
ATOM 916 C CA . SER A 1 118 ? -4.644 14.382 14.077 1.00 93.00 118 SER A CA 1
ATOM 917 C C . SER A 1 118 ? -5.710 14.524 15.171 1.00 93.00 118 SER A C 1
ATOM 919 O O . SER A 1 118 ? -5.357 14.657 16.332 1.00 93.00 118 SER A O 1
ATOM 921 N N . SER A 1 119 ? -6.995 14.469 14.804 1.00 94.19 119 SER A N 1
ATOM 922 C CA . SER A 1 119 ? -8.139 14.480 15.722 1.00 94.19 119 SER A CA 1
ATOM 923 C C . SER A 1 119 ? -9.058 13.297 15.418 1.00 94.19 119 SER A C 1
ATOM 925 O O . SER A 1 119 ? -9.217 12.924 14.252 1.00 94.19 119 SER A O 1
ATOM 927 N N . SER A 1 120 ? -9.666 12.708 16.450 1.00 93.31 120 SER A N 1
ATOM 928 C CA . SER A 1 120 ? -10.669 11.646 16.304 1.00 93.31 120 SER A CA 1
ATOM 929 C C . SER A 1 120 ? -12.009 12.168 15.787 1.00 93.31 120 SER A C 1
ATOM 931 O O . SER A 1 120 ? -12.735 11.418 15.137 1.00 93.31 120 SER A O 1
ATOM 933 N N . THR A 1 121 ? -12.303 13.452 15.994 1.00 95.19 121 THR A N 1
ATOM 934 C CA . THR A 1 121 ? -13.550 14.111 15.592 1.00 95.19 121 THR A CA 1
ATOM 935 C C . THR A 1 121 ? -13.296 15.291 14.655 1.00 95.19 121 THR A C 1
ATOM 937 O O . THR A 1 121 ? -12.178 15.802 14.543 1.00 95.19 121 THR A O 1
ATOM 940 N N . GLU A 1 122 ? -14.337 15.684 13.934 1.00 95.38 122 GLU A N 1
ATOM 941 C CA . GLU A 1 122 ? -14.396 16.831 13.039 1.00 95.38 122 GLU A CA 1
ATOM 942 C C . GLU A 1 122 ? -15.694 17.595 13.322 1.00 95.38 122 GLU A C 1
ATOM 944 O O . GLU A 1 122 ? -16.760 16.983 13.408 1.00 95.38 122 GLU A O 1
ATOM 949 N N . SER A 1 123 ? -15.601 18.919 13.454 1.00 95.88 123 SER A N 1
ATOM 950 C CA . SER A 1 123 ? -16.751 19.785 13.717 1.00 95.88 123 SER A CA 1
ATOM 951 C C . SER A 1 123 ? -17.012 20.713 12.532 1.00 95.88 123 SER A C 1
ATOM 953 O O . SER A 1 123 ? -16.086 21.365 12.050 1.00 95.88 123 SER A O 1
ATOM 955 N N . ARG A 1 124 ? -18.263 20.776 12.065 1.00 94.56 124 ARG A N 1
ATOM 956 C CA . ARG A 1 124 ? -18.739 21.694 11.015 1.00 94.56 124 ARG A CA 1
ATOM 957 C C . ARG A 1 124 ? -20.137 22.178 11.385 1.00 94.56 124 ARG A C 1
ATOM 959 O O . ARG A 1 124 ? -20.941 21.378 11.854 1.00 94.56 124 ARG A O 1
ATOM 966 N N . ASP A 1 125 ? -20.402 23.471 11.216 1.00 92.62 125 ASP A N 1
ATOM 967 C CA . ASP A 1 125 ? -21.726 24.082 11.422 1.00 92.62 125 ASP A CA 1
ATOM 968 C C . ASP A 1 125 ? -22.405 23.704 12.759 1.00 92.62 125 ASP A C 1
ATOM 970 O O . ASP A 1 125 ? -23.601 23.439 12.829 1.00 92.62 125 ASP A O 1
ATOM 974 N N . GLY A 1 126 ? -21.622 23.641 13.844 1.00 93.06 126 GLY A N 1
ATOM 975 C CA . GLY A 1 126 ? -22.107 23.297 15.190 1.00 93.06 126 GLY A CA 1
ATOM 976 C C . GLY A 1 126 ? -22.304 21.799 15.462 1.00 93.06 126 GLY A C 1
ATOM 977 O O . GLY A 1 126 ? -22.530 21.418 16.609 1.00 93.06 126 GLY A O 1
ATOM 978 N N . GLN A 1 127 ? -22.155 20.931 14.459 1.00 95.50 127 GLN A N 1
ATOM 979 C CA . GLN A 1 127 ? -22.198 19.476 14.610 1.00 95.50 127 GLN A CA 1
ATOM 980 C C . GLN A 1 127 ? -20.783 18.900 14.737 1.00 95.50 127 GLN A C 1
ATOM 982 O O . GLN A 1 127 ? -19.875 19.316 14.023 1.00 95.50 127 GLN A O 1
ATOM 987 N N . THR A 1 128 ? -20.593 17.911 15.617 1.00 96.69 128 THR A N 1
ATOM 988 C CA . THR A 1 128 ? -19.323 17.179 15.777 1.00 96.69 128 THR A CA 1
ATOM 989 C C . THR A 1 128 ? -19.524 15.702 15.459 1.00 96.69 128 THR A C 1
ATOM 991 O O . THR A 1 128 ? -20.360 15.050 16.078 1.00 96.69 128 THR A O 1
ATOM 994 N N . LEU A 1 129 ? -18.753 15.178 14.505 1.00 96.31 129 LEU A N 1
ATOM 995 C CA . LEU A 1 129 ? -18.814 13.790 14.035 1.00 96.31 129 LEU A CA 1
ATOM 996 C C . LEU A 1 129 ? -17.428 13.132 14.086 1.00 96.31 129 LEU A C 1
ATOM 998 O O . LEU A 1 129 ? -16.419 13.842 14.124 1.00 96.31 129 LEU A O 1
ATOM 1002 N N . PRO A 1 130 ? -17.331 11.792 14.029 1.00 95.81 130 PRO A N 1
ATOM 1003 C CA . PRO A 1 130 ? -16.058 11.125 13.797 1.00 95.81 130 PRO A CA 1
ATOM 1004 C C . PRO A 1 130 ? -15.364 11.661 12.541 1.00 95.81 130 PRO A C 1
ATOM 1006 O O . PRO A 1 130 ? -15.989 11.941 11.513 1.00 95.81 130 PRO A O 1
ATOM 1009 N N . SER A 1 131 ? -14.047 11.809 12.616 1.00 96.81 131 SER A N 1
ATOM 1010 C CA . SER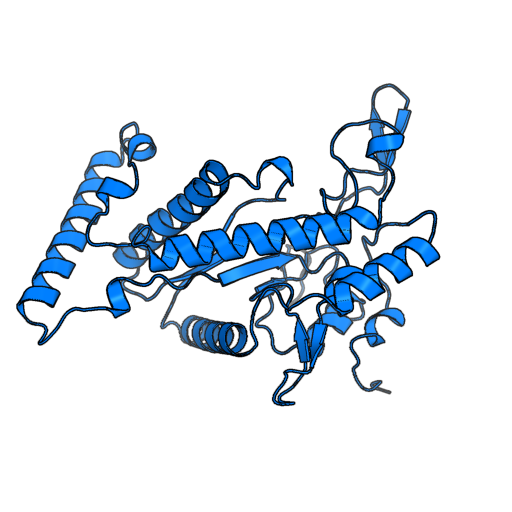 A 1 131 ? -13.232 12.177 11.463 1.00 96.81 131 SER A CA 1
ATOM 1011 C C . SER A 1 131 ? -13.312 11.097 10.378 1.00 96.81 131 SER A C 1
ATOM 1013 O O . SER A 1 131 ? -13.244 9.908 10.675 1.00 96.81 131 SER A O 1
ATOM 1015 N N . TYR A 1 132 ? -13.369 11.502 9.106 1.00 97.31 132 TYR A N 1
ATOM 1016 C CA . TYR A 1 132 ? -13.194 10.583 7.977 1.00 97.31 132 TYR A CA 1
ATOM 1017 C C . TYR A 1 132 ? -11.799 9.934 8.045 1.00 97.31 132 TYR A C 1
ATOM 1019 O O . TYR A 1 132 ? -10.788 10.649 8.048 1.00 97.31 132 TYR A O 1
ATOM 1027 N N . ARG A 1 133 ? -11.723 8.606 8.122 1.00 97.38 133 ARG A N 1
ATOM 1028 C CA . ARG A 1 133 ? -10.482 7.827 8.298 1.00 97.38 133 ARG A CA 1
ATOM 1029 C C . ARG A 1 133 ? -10.101 7.006 7.064 1.00 97.38 133 ARG A C 1
ATOM 1031 O O . ARG A 1 133 ? -9.163 6.218 7.138 1.00 97.38 133 ARG A O 1
ATOM 1038 N N . GLY A 1 134 ? -10.727 7.284 5.923 1.00 97.75 134 GLY A N 1
ATOM 1039 C CA . GLY A 1 134 ? -10.513 6.546 4.680 1.00 97.75 134 GLY A CA 1
ATOM 1040 C C . GLY A 1 134 ? -11.627 5.526 4.453 1.00 97.75 134 GLY A C 1
ATOM 1041 O O . GLY A 1 134 ? -12.218 5.052 5.425 1.00 97.75 134 GLY A O 1
ATOM 1042 N N . ASP A 1 135 ? -11.901 5.211 3.187 1.00 98.31 135 ASP A N 1
ATOM 1043 C CA . ASP A 1 135 ? -13.034 4.372 2.771 1.00 98.31 135 ASP A CA 1
ATOM 1044 C C . ASP A 1 135 ? -12.975 2.937 3.320 1.00 98.31 135 ASP A C 1
ATOM 1046 O O . ASP A 1 135 ? -13.986 2.248 3.316 1.00 98.31 135 ASP A O 1
ATOM 1050 N N . LEU A 1 136 ? -11.836 2.496 3.872 1.00 98.25 136 LEU A N 1
ATOM 1051 C CA . LEU A 1 136 ? -11.741 1.233 4.616 1.00 98.25 136 LEU A CA 1
ATOM 1052 C C . LEU A 1 136 ? -12.487 1.263 5.961 1.00 98.25 136 LEU A C 1
ATOM 1054 O O . LEU A 1 136 ? -12.714 0.213 6.551 1.00 98.25 136 LEU A O 1
ATOM 1058 N N . ILE A 1 137 ? -12.784 2.453 6.489 1.00 98.38 137 ILE A N 1
ATOM 1059 C CA . ILE A 1 137 ? -13.298 2.659 7.848 1.00 98.38 137 ILE A CA 1
ATOM 1060 C C . ILE A 1 137 ? -14.668 3.331 7.824 1.00 98.38 137 ILE A C 1
ATOM 1062 O O . ILE A 1 137 ? -15.594 2.850 8.467 1.00 98.38 137 ILE A O 1
ATOM 1066 N N . ASN A 1 138 ? -14.787 4.467 7.138 1.00 97.75 138 ASN A N 1
ATOM 1067 C CA . ASN A 1 138 ? -16.021 5.242 7.026 1.00 97.75 138 ASN A CA 1
ATOM 1068 C C . ASN A 1 138 ? -15.978 6.110 5.762 1.00 97.75 138 ASN A C 1
ATOM 1070 O O . ASN A 1 138 ? -14.965 6.156 5.074 1.00 97.75 138 ASN A O 1
ATOM 1074 N N . HIS A 1 139 ? -17.056 6.824 5.455 1.00 96.88 139 HIS A N 1
ATOM 1075 C CA . HIS A 1 139 ? -17.168 7.591 4.217 1.00 96.88 139 HIS A CA 1
ATOM 1076 C C . HIS A 1 139 ? -16.843 9.081 4.399 1.00 96.88 139 HIS A C 1
ATOM 1078 O O . HIS A 1 139 ? -17.000 9.675 5.470 1.00 96.88 139 HIS A O 1
ATOM 1084 N N . SER A 1 140 ? -16.407 9.714 3.308 1.00 95.44 140 SER A N 1
ATOM 1085 C CA . SER A 1 140 ? -16.039 11.137 3.276 1.00 95.44 140 SER A CA 1
ATOM 1086 C C . SER A 1 140 ? -17.178 12.116 3.644 1.00 95.44 140 SER A C 1
ATOM 1088 O O . SER A 1 140 ? -16.915 13.035 4.444 1.00 95.44 140 SER A O 1
ATOM 1090 N N . PRO A 1 141 ? -18.428 11.956 3.138 1.00 95.88 141 PRO A N 1
ATOM 1091 C CA . PRO A 1 141 ? -19.517 12.899 3.400 1.00 95.88 141 PRO A CA 1
ATOM 1092 C C . PRO A 1 141 ? -19.755 13.157 4.896 1.00 95.88 141 PRO A C 1
ATOM 1094 O O . PRO A 1 141 ? -19.673 12.257 5.732 1.00 95.88 141 PRO A O 1
ATOM 1097 N N . PHE A 1 142 ? -20.034 14.413 5.256 1.00 96.69 142 PHE A N 1
ATOM 1098 C CA . PHE A 1 142 ? -20.176 14.834 6.653 1.00 96.69 142 PHE A CA 1
ATOM 1099 C C . PHE A 1 142 ? -21.620 14.644 7.139 1.00 96.69 142 PHE A C 1
ATOM 1101 O O . PHE A 1 142 ? -22.438 15.554 7.073 1.00 96.69 142 PHE A O 1
ATOM 1108 N N . SER A 1 143 ? -21.947 13.431 7.585 1.00 96.44 143 SER A N 1
ATOM 1109 C CA . SER A 1 143 ? -23.231 13.108 8.227 1.00 96.44 143 SER A CA 1
ATOM 1110 C C . SER A 1 143 ? -23.075 11.919 9.178 1.00 96.44 143 SER A C 1
ATOM 1112 O O . SER A 1 143 ? -22.115 11.156 9.056 1.00 96.44 143 SER A O 1
ATOM 1114 N N . HIS A 1 144 ? -24.011 11.743 10.118 1.00 93.56 144 HIS A N 1
ATOM 1115 C CA . HIS A 1 144 ? -23.947 10.661 11.110 1.00 93.56 144 HIS A CA 1
ATOM 1116 C C . HIS A 1 144 ? -23.816 9.271 10.475 1.00 93.56 144 HIS A C 1
ATOM 1118 O O . HIS A 1 144 ? -22.963 8.497 10.897 1.00 93.56 144 HIS A O 1
ATOM 1124 N N . SER A 1 145 ? -24.613 8.971 9.443 1.00 94.88 145 SER A N 1
ATOM 1125 C CA . SER A 1 145 ? -24.582 7.665 8.773 1.00 94.88 145 SER A CA 1
ATOM 1126 C C . SER A 1 145 ? -23.254 7.410 8.061 1.00 94.88 145 SER A C 1
ATOM 1128 O O . SER A 1 145 ? -22.693 6.331 8.195 1.00 94.88 145 SER A O 1
ATOM 1130 N N . HIS A 1 146 ? -22.714 8.411 7.361 1.00 96.62 146 HIS A N 1
ATOM 1131 C CA . HIS A 1 146 ? -21.462 8.274 6.613 1.00 96.62 146 HIS A CA 1
ATOM 1132 C C . HIS A 1 146 ? -20.221 8.219 7.511 1.00 96.62 146 HIS A C 1
ATOM 1134 O O . HIS A 1 146 ? -19.215 7.639 7.116 1.00 96.62 146 HIS A O 1
ATOM 1140 N N . ARG A 1 147 ? -20.262 8.826 8.706 1.00 96.44 147 ARG A N 1
ATOM 1141 C CA . ARG A 1 147 ? -19.118 8.862 9.636 1.00 96.44 147 ARG A CA 1
ATOM 1142 C C . ARG A 1 147 ? -19.081 7.705 10.633 1.00 96.44 147 ARG A C 1
ATOM 1144 O O . ARG A 1 147 ? -18.076 7.580 11.335 1.00 96.44 147 ARG A O 1
ATOM 1151 N N . ARG A 1 148 ? -20.116 6.860 10.675 1.00 96.06 148 ARG A N 1
ATOM 1152 C CA . ARG A 1 148 ? -20.097 5.590 11.413 1.00 96.06 148 ARG A CA 1
ATOM 1153 C C . ARG A 1 148 ? -19.001 4.684 10.844 1.00 96.06 148 ARG A C 1
ATOM 1155 O O . ARG A 1 148 ? -18.870 4.578 9.629 1.00 96.06 148 ARG A O 1
ATOM 1162 N N . ASN A 1 149 ? -18.217 4.059 11.721 1.00 97.50 149 ASN A N 1
ATOM 1163 C CA . ASN A 1 149 ? -17.220 3.080 11.298 1.00 97.50 149 ASN A CA 1
ATOM 1164 C C . ASN A 1 149 ? -17.940 1.770 10.960 1.00 97.50 149 ASN A C 1
ATOM 1166 O O . ASN A 1 149 ? -18.609 1.205 11.825 1.00 97.50 149 ASN A O 1
ATOM 1170 N N . ASP A 1 150 ? -17.824 1.313 9.718 1.00 97.88 150 ASP A N 1
ATOM 1171 C CA . ASP A 1 150 ? -18.575 0.169 9.197 1.00 97.88 150 ASP A CA 1
ATOM 1172 C C . ASP A 1 150 ? -17.618 -0.995 8.883 1.00 97.88 150 ASP A C 1
ATOM 1174 O O . ASP A 1 150 ? -16.814 -0.891 7.950 1.00 97.88 150 ASP A O 1
ATOM 1178 N N . PRO A 1 151 ? -17.679 -2.116 9.633 1.00 98.44 151 PRO A N 1
ATOM 1179 C CA . PRO A 1 151 ? -16.825 -3.269 9.378 1.00 98.44 151 PRO A CA 1
ATOM 1180 C C . PRO A 1 151 ? -16.970 -3.842 7.965 1.00 98.44 151 PRO A C 1
ATOM 1182 O O . PRO A 1 151 ? -15.996 -4.379 7.437 1.00 98.44 151 PRO A O 1
ATOM 1185 N N . GLN A 1 152 ? -18.134 -3.716 7.315 1.00 98.38 152 GLN A N 1
ATOM 1186 C CA . GLN A 1 152 ? -18.355 -4.233 5.958 1.00 98.38 152 GLN A CA 1
ATOM 1187 C C . GLN A 1 152 ? -17.424 -3.578 4.932 1.00 98.38 152 GLN A C 1
ATOM 1189 O O . GLN A 1 152 ? -17.064 -4.199 3.925 1.00 98.38 152 GLN A O 1
ATOM 1194 N N . LEU A 1 153 ? -16.963 -2.353 5.201 1.00 98.56 153 LEU A N 1
ATOM 1195 C CA . LEU A 1 153 ? -16.012 -1.647 4.346 1.00 98.56 153 LEU A CA 1
ATOM 1196 C C . LEU A 1 153 ? -14.648 -2.341 4.275 1.00 98.56 153 LEU A C 1
ATOM 1198 O O . LEU A 1 153 ? -13.946 -2.184 3.278 1.00 98.56 153 LEU A O 1
ATOM 1202 N N . LEU A 1 154 ? -14.301 -3.196 5.245 1.00 98.81 154 LEU A N 1
ATOM 1203 C CA . LEU A 1 154 ? -13.113 -4.050 5.167 1.00 98.81 154 LEU A CA 1
ATOM 1204 C C . LEU A 1 154 ? -13.211 -5.052 4.007 1.00 98.81 154 LEU A C 1
ATOM 1206 O O . LEU A 1 154 ? -12.246 -5.238 3.265 1.00 98.81 154 LEU A O 1
ATOM 1210 N N . LEU A 1 155 ? -14.379 -5.674 3.809 1.00 98.75 155 LEU A N 1
ATOM 1211 C CA . LEU A 1 155 ? -14.605 -6.582 2.677 1.00 98.75 155 LEU A CA 1
ATOM 1212 C C . LEU A 1 155 ? -14.623 -5.810 1.363 1.00 98.75 155 LEU A C 1
ATOM 1214 O O . LEU A 1 155 ? -13.985 -6.232 0.401 1.00 98.75 155 LEU A O 1
ATOM 1218 N N . ARG A 1 156 ? -15.284 -4.647 1.336 1.00 98.62 156 ARG A N 1
ATOM 1219 C CA . ARG A 1 156 ? -15.310 -3.788 0.143 1.00 98.62 156 ARG A CA 1
ATOM 1220 C C . ARG A 1 156 ? -13.915 -3.311 -0.246 1.00 98.62 156 ARG A C 1
ATOM 1222 O O . ARG A 1 156 ? -13.568 -3.379 -1.421 1.00 98.62 156 ARG A O 1
ATOM 1229 N N . GLY A 1 157 ? -13.091 -2.921 0.722 1.00 98.69 157 GLY A N 1
ATOM 1230 C CA . GLY A 1 157 ? -11.698 -2.546 0.492 1.00 98.69 157 GLY A CA 1
ATOM 1231 C C . GLY A 1 157 ? -10.880 -3.690 -0.099 1.00 98.69 157 GLY A C 1
ATOM 1232 O O . GLY A 1 157 ? -10.174 -3.486 -1.086 1.00 98.69 157 GLY A O 1
ATOM 1233 N N . TYR A 1 158 ? -11.036 -4.908 0.427 1.00 98.81 158 TYR A N 1
ATOM 1234 C CA . TYR A 1 158 ? -10.400 -6.099 -0.142 1.00 98.81 158 TYR A CA 1
ATOM 1235 C C . TYR A 1 158 ? -10.865 -6.378 -1.581 1.00 98.81 158 TYR A C 1
ATOM 1237 O O . TYR A 1 158 ? -10.039 -6.624 -2.457 1.00 98.81 158 TYR A O 1
ATOM 1245 N N . GLU A 1 159 ? -12.171 -6.315 -1.854 1.00 98.62 159 GLU A N 1
ATOM 1246 C CA . GLU A 1 159 ? -12.728 -6.540 -3.195 1.00 98.62 159 GLU A CA 1
ATOM 1247 C C . GLU A 1 159 ? -12.181 -5.528 -4.212 1.00 98.62 159 GLU A C 1
ATOM 1249 O O . GLU A 1 159 ? -11.772 -5.902 -5.312 1.00 98.62 159 GLU A O 1
ATOM 1254 N N . ARG A 1 160 ? -12.137 -4.243 -3.839 1.00 98.62 160 ARG A N 1
ATOM 1255 C CA . ARG A 1 160 ? -11.602 -3.162 -4.683 1.00 98.62 160 ARG A CA 1
ATOM 1256 C C . ARG A 1 160 ? -10.102 -3.318 -4.913 1.00 98.62 160 ARG A C 1
ATOM 1258 O O . ARG A 1 160 ? -9.651 -3.185 -6.051 1.00 98.62 160 ARG A O 1
ATOM 1265 N N . ALA A 1 161 ? -9.349 -3.692 -3.880 1.00 98.56 161 ALA A N 1
ATOM 1266 C CA . ALA A 1 161 ? -7.937 -4.029 -4.002 1.00 98.56 161 ALA A CA 1
ATOM 1267 C C . ALA A 1 161 ? -7.706 -5.208 -4.963 1.00 98.56 161 ALA A C 1
ATOM 1269 O O . ALA A 1 161 ? -6.855 -5.124 -5.848 1.00 98.56 161 ALA A O 1
ATOM 1270 N N . ALA A 1 162 ? -8.495 -6.280 -4.846 1.00 98.50 162 ALA A N 1
ATOM 1271 C CA . ALA A 1 162 ? -8.383 -7.462 -5.699 1.00 98.50 162 ALA A CA 1
ATOM 1272 C C . ALA A 1 162 ? -8.651 -7.142 -7.176 1.00 98.50 162 ALA A C 1
ATOM 1274 O O . ALA A 1 162 ? -7.855 -7.515 -8.040 1.00 98.50 162 ALA A O 1
ATOM 1275 N N . VAL A 1 163 ? -9.737 -6.418 -7.473 1.00 98.06 163 VAL A N 1
ATOM 1276 C CA . VAL A 1 163 ? -10.085 -6.027 -8.851 1.00 98.06 163 VAL A CA 1
ATOM 1277 C C . VAL A 1 163 ? -9.044 -5.066 -9.428 1.00 98.06 163 VAL A C 1
ATOM 1279 O O . VAL A 1 163 ? -8.605 -5.256 -10.562 1.00 98.06 163 VAL A O 1
ATOM 1282 N N . THR A 1 164 ? -8.590 -4.090 -8.637 1.00 97.75 164 THR A N 1
ATOM 1283 C CA . THR A 1 164 ? -7.546 -3.140 -9.045 1.00 97.75 164 THR A CA 1
ATOM 1284 C C . THR A 1 164 ? -6.246 -3.861 -9.377 1.00 97.75 164 THR A C 1
ATOM 1286 O O . THR A 1 164 ? -5.677 -3.660 -10.447 1.00 97.75 164 THR A O 1
ATOM 1289 N N . LEU A 1 165 ? -5.788 -4.755 -8.499 1.00 96.50 165 LEU A N 1
ATOM 1290 C CA . LEU A 1 165 ? -4.556 -5.506 -8.711 1.00 96.50 165 LEU A CA 1
ATOM 1291 C C . LEU A 1 165 ? -4.659 -6.461 -9.906 1.00 96.50 165 LEU A C 1
ATOM 1293 O O . LEU A 1 165 ? -3.706 -6.577 -10.672 1.00 96.50 165 LEU A O 1
ATOM 1297 N N . ASN A 1 166 ? -5.807 -7.114 -10.098 1.00 95.88 166 ASN A N 1
ATOM 1298 C CA . ASN A 1 166 ? -6.053 -7.935 -11.282 1.00 95.88 166 ASN A CA 1
ATOM 1299 C C . ASN A 1 166 ? -5.953 -7.108 -12.571 1.00 95.88 166 ASN A C 1
ATOM 1301 O O . ASN A 1 166 ? -5.298 -7.524 -13.524 1.00 95.88 166 ASN A O 1
ATOM 1305 N N . PHE A 1 167 ? -6.548 -5.914 -12.585 1.00 94.81 167 PHE A N 1
ATOM 1306 C CA . PHE A 1 167 ? -6.470 -5.016 -13.731 1.00 94.81 167 PHE A CA 1
ATOM 1307 C C . PHE A 1 167 ? -5.035 -4.536 -13.996 1.00 94.81 167 PHE A C 1
ATOM 1309 O O . PHE A 1 167 ? -4.582 -4.581 -15.135 1.00 94.81 167 PHE A O 1
ATOM 1316 N N . ILE A 1 168 ? -4.276 -4.176 -12.955 1.00 92.50 168 ILE A N 1
ATOM 1317 C CA . ILE A 1 168 ? -2.853 -3.809 -13.084 1.00 92.50 168 ILE A CA 1
ATOM 1318 C C . ILE A 1 168 ? -2.042 -4.961 -13.687 1.00 92.50 168 ILE A C 1
ATOM 1320 O O . ILE A 1 168 ? -1.257 -4.737 -14.605 1.00 92.50 168 ILE A O 1
ATOM 1324 N N . ARG A 1 169 ? -2.246 -6.198 -13.213 1.00 90.88 169 ARG A N 1
ATOM 1325 C CA . ARG A 1 169 ? -1.571 -7.386 -13.764 1.00 90.88 169 ARG A CA 1
ATOM 1326 C C . ARG A 1 169 ? -1.894 -7.570 -15.250 1.00 90.88 169 ARG A C 1
ATOM 1328 O O . ARG A 1 169 ? -0.979 -7.794 -16.036 1.00 90.88 169 ARG A O 1
ATOM 1335 N N . ALA A 1 170 ? -3.161 -7.403 -15.636 1.00 89.31 170 ALA A N 1
ATOM 1336 C CA . ALA A 1 170 ? -3.583 -7.475 -17.033 1.00 89.31 170 ALA A CA 1
ATOM 1337 C C . ALA A 1 170 ? -2.944 -6.372 -17.897 1.00 89.31 170 ALA A C 1
ATOM 1339 O O . ALA A 1 170 ? -2.480 -6.656 -18.998 1.00 89.31 170 ALA A O 1
ATOM 1340 N N . LEU A 1 171 ? -2.850 -5.134 -17.394 1.00 84.25 171 LEU A N 1
ATOM 1341 C CA . LEU A 1 171 ? -2.162 -4.038 -18.088 1.00 84.25 171 LEU A CA 1
ATOM 1342 C C . LEU A 1 171 ? -0.666 -4.332 -18.275 1.00 84.25 171 LEU A C 1
ATOM 1344 O O . LEU A 1 171 ? -0.136 -4.151 -19.372 1.00 84.25 171 LEU A O 1
ATOM 1348 N N . SER A 1 172 ? 0.008 -4.819 -17.229 1.00 80.75 172 SER A N 1
ATOM 1349 C CA . SER A 1 172 ? 1.430 -5.180 -17.279 1.00 80.75 172 SER A CA 1
ATOM 1350 C C . SER A 1 172 ? 1.737 -6.294 -18.286 1.00 80.75 172 SER A C 1
ATOM 1352 O O . SER A 1 172 ? 2.842 -6.323 -18.824 1.00 80.75 172 SER A O 1
ATOM 1354 N N . GLU A 1 173 ? 0.798 -7.208 -18.543 1.00 77.69 173 GLU A N 1
ATOM 1355 C CA . GLU A 1 173 ? 0.957 -8.295 -19.522 1.00 77.69 173 GLU A CA 1
ATOM 1356 C C . GLU A 1 173 ? 0.499 -7.904 -20.933 1.00 77.69 173 GLU A C 1
ATOM 1358 O O . GLU A 1 173 ? 1.071 -8.371 -21.916 1.00 77.69 173 GLU A O 1
ATOM 1363 N N . GLY A 1 174 ? -0.489 -7.013 -21.048 1.00 70.12 174 GLY A N 1
ATOM 1364 C CA . GLY A 1 174 ? -1.078 -6.572 -22.316 1.00 70.12 174 GLY A CA 1
ATOM 1365 C C . GLY A 1 174 ? -0.271 -5.528 -23.095 1.00 70.12 174 GLY A C 1
ATOM 1366 O O . GLY A 1 174 ? -0.808 -4.935 -24.025 1.00 70.12 174 GLY A O 1
ATOM 1367 N N . GLY A 1 175 ? 0.982 -5.257 -22.715 1.00 68.50 175 GLY A N 1
ATOM 1368 C CA . GLY A 1 175 ? 1.840 -4.280 -23.398 1.00 68.50 175 GLY A CA 1
ATOM 1369 C C . GLY A 1 175 ? 1.515 -2.813 -23.088 1.00 68.50 175 GLY A C 1
ATOM 1370 O O . GLY A 1 175 ? 2.068 -1.920 -23.721 1.00 68.50 175 GLY A O 1
ATOM 1371 N N . PHE A 1 176 ? 0.668 -2.524 -22.090 1.00 69.56 176 PHE A N 1
ATOM 1372 C CA . PHE A 1 176 ? 0.401 -1.140 -21.660 1.00 69.56 176 PHE A CA 1
ATOM 1373 C C . PHE A 1 176 ? 1.683 -0.424 -21.222 1.00 69.56 176 PHE A C 1
ATOM 1375 O O . PHE A 1 176 ? 1.866 0.769 -21.451 1.00 69.56 176 PHE A O 1
ATOM 1382 N N . ALA A 1 177 ? 2.586 -1.175 -20.598 1.00 65.56 177 ALA A N 1
ATOM 1383 C CA . ALA A 1 177 ? 3.872 -0.688 -20.136 1.00 65.56 177 ALA A CA 1
ATOM 1384 C C . ALA A 1 177 ? 5.002 -0.907 -21.157 1.00 65.56 177 ALA A C 1
ATOM 1386 O O . ALA A 1 177 ? 6.174 -0.832 -20.785 1.00 65.56 177 ALA A O 1
ATOM 1387 N N . ASP A 1 178 ? 4.662 -1.196 -22.416 1.00 70.25 178 ASP A N 1
ATOM 1388 C CA . ASP A 1 178 ? 5.646 -1.467 -23.452 1.00 70.25 178 ASP A CA 1
ATOM 1389 C C . ASP A 1 178 ? 6.396 -0.190 -23.862 1.00 70.25 178 ASP A C 1
ATOM 1391 O O . ASP A 1 178 ? 5.820 0.771 -24.376 1.00 70.25 178 ASP A O 1
ATOM 1395 N N . LEU A 1 179 ? 7.712 -0.207 -23.652 1.00 65.69 179 LEU A N 1
ATOM 1396 C CA . LEU A 1 179 ? 8.621 0.877 -24.004 1.00 65.69 179 LEU A CA 1
ATOM 1397 C C . LEU A 1 179 ? 8.844 1.025 -25.517 1.00 65.69 179 LEU A C 1
ATOM 1399 O O . LEU A 1 179 ? 9.422 2.031 -25.925 1.00 65.69 179 LEU A O 1
ATOM 1403 N N . HIS A 1 180 ? 8.406 0.068 -26.347 1.00 64.75 180 HIS A N 1
ATOM 1404 C CA . HIS A 1 180 ? 8.451 0.202 -27.811 1.00 64.75 180 HIS A CA 1
ATOM 1405 C C . HIS A 1 180 ? 7.455 1.240 -28.336 1.00 64.75 180 HIS A C 1
ATOM 1407 O O . HIS A 1 180 ? 7.680 1.800 -29.408 1.00 64.75 180 HIS A O 1
ATOM 1413 N N . HIS A 1 181 ? 6.393 1.511 -27.571 1.00 66.19 181 HIS A N 1
ATOM 1414 C CA . HIS A 1 181 ? 5.324 2.426 -27.954 1.00 66.19 181 HIS A CA 1
ATOM 1415 C C . HIS A 1 181 ? 5.089 3.515 -26.898 1.00 66.19 181 HIS A C 1
ATOM 1417 O O . HIS A 1 181 ? 3.996 3.604 -26.327 1.00 66.19 181 HIS A O 1
ATOM 1423 N N . PRO A 1 182 ? 6.090 4.364 -26.600 1.00 62.03 182 PRO A N 1
ATOM 1424 C CA . PRO A 1 182 ? 5.934 5.433 -25.619 1.00 62.03 182 PRO A CA 1
ATOM 1425 C C . PRO A 1 182 ? 4.873 6.470 -26.035 1.00 62.03 182 PRO A C 1
ATOM 1427 O O . PRO A 1 182 ? 4.345 7.180 -25.182 1.00 62.03 182 PRO A O 1
ATOM 1430 N N . GLU A 1 183 ? 4.498 6.533 -27.317 1.00 59.34 183 GLU A N 1
ATOM 1431 C CA . GLU A 1 183 ? 3.355 7.301 -27.824 1.00 59.34 183 GLU A CA 1
ATOM 1432 C C . GLU A 1 183 ? 2.009 6.848 -27.236 1.00 59.34 183 GLU A C 1
ATOM 1434 O O . GLU A 1 183 ? 1.113 7.672 -27.046 1.00 59.34 183 GLU A O 1
ATOM 1439 N N . ASN A 1 184 ? 1.876 5.571 -26.854 1.00 62.31 184 ASN A N 1
ATOM 1440 C CA . ASN A 1 184 ? 0.668 5.051 -26.202 1.00 62.31 184 ASN A CA 1
ATOM 1441 C C . ASN A 1 184 ? 0.485 5.634 -24.793 1.00 62.31 184 ASN A C 1
ATOM 1443 O O . ASN A 1 184 ? -0.587 5.535 -24.189 1.00 62.31 184 ASN A O 1
ATOM 1447 N N . TRP A 1 185 ? 1.519 6.276 -24.247 1.00 64.25 185 TRP A N 1
ATOM 1448 C CA . TRP A 1 185 ? 1.489 6.889 -22.932 1.00 64.25 185 TRP A CA 1
ATOM 1449 C C . TRP A 1 185 ? 1.041 8.354 -22.967 1.00 64.25 185 TRP A C 1
ATOM 1451 O O . TRP A 1 185 ? 1.437 9.072 -22.064 1.00 64.25 185 TRP A O 1
ATOM 1461 N N . ASP A 1 186 ? 0.171 8.777 -23.900 1.00 61.28 186 ASP A N 1
ATOM 1462 C CA . ASP A 1 186 ? -0.457 10.123 -24.018 1.00 61.28 186 ASP A CA 1
ATOM 1463 C C . ASP A 1 186 ? 0.300 11.250 -23.286 1.00 61.28 186 ASP A C 1
ATOM 1465 O O . ASP A 1 186 ? 0.137 11.479 -22.082 1.00 61.28 186 ASP A O 1
ATOM 1469 N N . LEU A 1 187 ? 1.158 11.940 -24.033 1.00 63.97 187 LEU A N 1
ATOM 1470 C CA . LEU A 1 187 ? 2.029 13.001 -23.534 1.00 63.97 187 LEU A CA 1
ATOM 1471 C C . LEU A 1 187 ? 1.333 14.369 -23.482 1.00 63.97 187 LEU A C 1
ATOM 1473 O O . LEU A 1 187 ? 2.017 15.390 -23.432 1.00 63.97 187 LEU A O 1
ATOM 1477 N N . THR A 1 188 ? -0.003 14.426 -23.484 1.00 65.31 188 THR A N 1
ATOM 1478 C CA . THR A 1 188 ? -0.753 15.697 -23.434 1.00 65.31 188 THR A CA 1
ATOM 1479 C C . THR A 1 188 ? -0.309 16.592 -22.278 1.00 65.31 188 THR A C 1
ATOM 1481 O O . THR A 1 188 ? -0.148 17.791 -22.475 1.00 65.31 188 THR A O 1
ATOM 1484 N N . PHE A 1 189 ? -0.005 16.027 -21.103 1.00 69.19 189 PHE A N 1
ATOM 1485 C CA . PHE A 1 189 ? 0.475 16.817 -19.958 1.00 69.19 189 PHE A CA 1
ATOM 1486 C C . PHE A 1 189 ? 1.857 17.461 -20.189 1.00 69.19 189 PHE A C 1
ATOM 1488 O O . PHE A 1 189 ? 2.192 18.465 -19.564 1.00 69.19 189 PHE A O 1
ATOM 1495 N N . VAL A 1 190 ? 2.676 16.871 -21.065 1.00 73.31 190 VAL A N 1
ATOM 1496 C CA . VAL A 1 190 ? 4.000 17.385 -21.436 1.00 73.31 190 VAL A CA 1
ATOM 1497 C C . VAL A 1 190 ? 3.881 18.428 -22.540 1.00 73.31 190 VAL A C 1
ATOM 1499 O O . VAL A 1 190 ? 4.699 19.340 -22.578 1.00 73.31 190 VAL A O 1
ATOM 1502 N N . ALA A 1 191 ? 2.874 18.321 -23.411 1.00 74.25 191 ALA A N 1
ATOM 1503 C CA . ALA A 1 191 ? 2.717 19.181 -24.582 1.00 74.25 191 ALA A CA 1
ATOM 1504 C C . ALA A 1 191 ? 2.667 20.679 -24.232 1.00 74.25 191 ALA A C 1
ATOM 1506 O O . ALA A 1 191 ? 3.202 21.496 -24.976 1.00 74.25 191 ALA A O 1
ATOM 1507 N N . GLU A 1 192 ? 2.086 21.026 -23.081 1.00 80.62 192 GLU A N 1
ATOM 1508 C CA . GLU A 1 192 ? 1.971 22.407 -22.590 1.00 80.62 192 GLU A CA 1
ATOM 1509 C C . GLU A 1 192 ? 3.145 22.842 -21.689 1.00 80.62 192 GLU A C 1
ATOM 1511 O O . GLU A 1 192 ? 3.195 23.980 -21.222 1.00 80.62 192 GLU A O 1
ATOM 1516 N N . SER A 1 193 ? 4.110 21.954 -21.429 1.00 84.38 193 SER A N 1
ATOM 1517 C CA . SER A 1 193 ? 5.256 22.229 -20.560 1.00 84.38 193 SER A CA 1
ATOM 1518 C C . SER A 1 193 ? 6.421 22.872 -21.326 1.00 84.38 193 SER A C 1
ATOM 1520 O O . SER A 1 193 ? 6.758 22.414 -22.421 1.00 84.38 193 SER A O 1
ATOM 1522 N N . PRO A 1 194 ? 7.150 23.837 -20.727 1.00 86.75 194 PRO A N 1
ATOM 1523 C CA . PRO A 1 194 ? 8.419 24.330 -21.275 1.00 86.75 194 PRO A CA 1
ATOM 1524 C C . PRO A 1 194 ? 9.461 23.223 -21.517 1.00 86.75 194 PRO A C 1
ATOM 1526 O O . PRO A 1 194 ? 10.341 23.365 -22.360 1.00 86.75 194 PRO A O 1
ATOM 1529 N N . GLU A 1 195 ? 9.353 22.098 -20.803 1.00 86.06 195 GLU A N 1
ATOM 1530 C CA . GLU A 1 195 ? 10.271 20.958 -20.912 1.00 86.06 195 GLU A CA 1
ATOM 1531 C C . GLU A 1 195 ? 9.872 19.953 -22.007 1.00 86.06 195 GLU A C 1
ATOM 1533 O O . GLU A 1 195 ? 10.519 18.912 -22.148 1.00 86.06 195 GLU A O 1
ATOM 1538 N N . CYS A 1 196 ? 8.827 20.244 -22.792 1.00 84.31 196 CYS A N 1
ATOM 1539 C CA . CYS A 1 196 ? 8.269 19.328 -23.787 1.00 84.31 196 CYS A CA 1
ATOM 1540 C C . CYS A 1 196 ? 9.321 18.774 -24.748 1.00 84.31 196 CYS A C 1
ATOM 1542 O O . CYS A 1 196 ? 9.472 17.560 -24.901 1.00 84.31 196 CYS A O 1
ATOM 1544 N N . GLU A 1 197 ? 10.127 19.655 -25.342 1.00 85.50 197 GLU A N 1
ATOM 1545 C CA . GLU A 1 197 ? 11.174 19.230 -26.266 1.00 85.50 197 GLU A CA 1
ATOM 1546 C C . GLU A 1 197 ? 12.223 18.340 -25.596 1.00 85.50 197 GLU A C 1
ATOM 1548 O O . GLU A 1 197 ? 12.700 17.372 -26.189 1.00 85.50 197 GLU A O 1
ATOM 1553 N N . ARG A 1 198 ? 12.605 18.664 -24.355 1.00 86.31 198 ARG A N 1
ATOM 1554 C CA . ARG A 1 198 ? 13.598 17.894 -23.604 1.00 86.31 198 ARG A CA 1
ATOM 1555 C C . ARG A 1 198 ? 13.073 16.495 -23.302 1.00 86.31 198 ARG A C 1
ATOM 1557 O O . ARG A 1 198 ? 13.816 15.527 -23.467 1.00 86.31 198 ARG A O 1
ATOM 1564 N N . TYR A 1 199 ? 11.811 16.394 -22.900 1.00 83.38 199 TYR A N 1
ATOM 1565 C CA . TYR A 1 199 ? 11.146 15.121 -22.665 1.00 83.38 199 TYR A CA 1
ATOM 1566 C C . TYR A 1 199 ? 11.043 14.294 -23.955 1.00 83.38 199 TYR A C 1
ATOM 1568 O O . TYR A 1 199 ? 11.440 13.131 -23.971 1.00 83.38 199 TYR A O 1
ATOM 1576 N N . ASN A 1 200 ? 10.611 14.899 -25.064 1.00 81.25 200 ASN A N 1
ATOM 1577 C CA . ASN A 1 200 ? 10.490 14.202 -26.347 1.00 81.25 200 ASN A CA 1
ATOM 1578 C C . ASN A 1 200 ? 11.842 13.688 -26.860 1.00 81.25 200 ASN A C 1
ATOM 1580 O O . ASN A 1 200 ? 11.930 12.542 -27.299 1.00 81.25 200 ASN A O 1
ATOM 1584 N N . ARG A 1 201 ? 12.918 14.479 -26.732 1.00 85.62 201 ARG A N 1
ATOM 1585 C CA . ARG A 1 201 ? 14.283 14.028 -27.064 1.00 85.62 201 ARG A CA 1
ATOM 1586 C C . ARG A 1 201 ? 14.709 12.818 -26.231 1.00 85.62 201 ARG A C 1
ATOM 1588 O O . ARG A 1 201 ? 15.331 11.895 -26.757 1.00 85.62 201 ARG A O 1
ATOM 1595 N N . MET A 1 202 ? 14.373 12.809 -24.941 1.00 85.88 202 MET A N 1
ATOM 1596 C CA . MET A 1 202 ? 14.658 11.686 -24.047 1.00 85.88 202 MET A CA 1
ATOM 1597 C C . MET A 1 202 ? 13.915 10.417 -24.484 1.00 85.88 202 MET A C 1
ATOM 1599 O O . MET A 1 202 ? 14.537 9.365 -24.612 1.00 85.88 202 MET A O 1
ATOM 1603 N N . VAL A 1 203 ? 12.609 10.517 -24.746 1.00 80.50 203 VAL A N 1
ATOM 1604 C CA . VAL A 1 203 ? 11.792 9.386 -25.213 1.00 80.50 203 VAL A CA 1
ATOM 1605 C C . VAL A 1 203 ? 12.322 8.829 -26.535 1.00 80.50 203 VAL A C 1
ATOM 1607 O O . VAL A 1 203 ? 12.493 7.618 -26.658 1.00 80.50 203 VAL A O 1
ATOM 1610 N N . GLN A 1 204 ? 12.652 9.700 -27.495 1.00 81.81 204 GLN A N 1
ATOM 1611 C CA . GLN A 1 204 ? 13.244 9.293 -28.774 1.00 81.81 204 GLN A CA 1
ATOM 1612 C C . GLN A 1 204 ? 14.566 8.546 -28.577 1.00 81.81 204 GLN A C 1
ATOM 1614 O O . GLN A 1 204 ? 14.731 7.456 -29.116 1.00 81.81 204 GLN A O 1
ATOM 1619 N N . SER A 1 205 ? 15.456 9.078 -27.733 1.00 84.88 205 SER A N 1
ATOM 1620 C CA . SER A 1 205 ? 16.757 8.462 -27.438 1.00 84.88 205 SER A CA 1
ATOM 1621 C C . SER A 1 205 ? 16.614 7.065 -26.825 1.00 84.88 205 SER A C 1
ATOM 1623 O O . SER A 1 205 ? 17.385 6.162 -27.142 1.00 84.88 205 SER A O 1
ATOM 1625 N N . LEU A 1 206 ? 15.621 6.871 -25.952 1.00 80.50 206 LEU A N 1
ATOM 1626 C CA . LEU A 1 206 ? 15.327 5.564 -25.361 1.00 80.50 206 LEU A CA 1
ATOM 1627 C C . LEU A 1 206 ? 14.764 4.592 -26.401 1.00 80.50 206 LEU A C 1
ATOM 1629 O O . LEU A 1 206 ? 15.197 3.444 -26.448 1.00 80.50 206 LEU A O 1
ATOM 1633 N N . GLY A 1 207 ? 13.867 5.058 -27.272 1.00 80.12 207 GLY A N 1
ATOM 1634 C CA . GLY A 1 207 ? 13.358 4.257 -28.386 1.00 80.12 207 GLY A CA 1
ATOM 1635 C C . GLY A 1 207 ? 14.458 3.829 -29.365 1.00 80.12 207 GLY A C 1
ATOM 1636 O O . GLY A 1 207 ? 14.482 2.677 -29.794 1.00 80.12 207 GLY A O 1
ATOM 1637 N N . ASP A 1 208 ? 15.399 4.722 -29.688 1.00 83.50 208 ASP A N 1
ATOM 1638 C CA . ASP A 1 208 ? 16.562 4.408 -30.529 1.00 83.50 208 ASP A CA 1
ATOM 1639 C C . ASP A 1 208 ? 17.477 3.366 -29.875 1.00 83.50 208 ASP A C 1
ATOM 1641 O O . ASP A 1 208 ? 17.902 2.413 -30.530 1.00 83.50 208 ASP A O 1
ATOM 1645 N N . ALA A 1 209 ? 17.743 3.508 -28.573 1.00 83.81 209 ALA A N 1
ATOM 1646 C CA . ALA A 1 209 ? 18.549 2.550 -27.824 1.00 83.81 209 ALA A CA 1
ATOM 1647 C C . ALA A 1 209 ? 17.911 1.152 -27.800 1.00 83.81 209 ALA A C 1
ATOM 1649 O O . ALA A 1 209 ? 18.611 0.162 -28.005 1.00 83.81 209 ALA A O 1
ATOM 1650 N N . LEU A 1 210 ? 16.591 1.062 -27.604 1.00 79.50 210 LEU A N 1
ATOM 1651 C CA . LEU A 1 210 ? 15.867 -0.211 -27.642 1.00 79.50 210 LEU A CA 1
ATOM 1652 C C . LEU A 1 210 ? 15.979 -0.877 -29.017 1.00 79.50 210 LEU A C 1
ATOM 1654 O O . LEU A 1 210 ? 16.417 -2.024 -29.096 1.00 79.50 210 LEU A O 1
ATOM 1658 N N . ARG A 1 211 ? 15.704 -0.133 -30.100 1.00 80.06 211 ARG A N 1
ATOM 1659 C CA . ARG A 1 211 ? 15.861 -0.630 -31.480 1.00 80.06 211 ARG A CA 1
ATOM 1660 C C . ARG A 1 211 ? 17.280 -1.116 -31.770 1.00 80.06 211 ARG A C 1
ATOM 1662 O O . ARG A 1 211 ? 17.461 -2.127 -32.444 1.00 80.06 211 ARG A O 1
ATOM 1669 N N . PHE A 1 212 ? 18.293 -0.413 -31.261 1.00 84.25 212 PHE A N 1
ATOM 1670 C CA . PHE A 1 212 ? 19.684 -0.833 -31.405 1.00 84.25 212 PHE A CA 1
ATOM 1671 C C . PHE A 1 212 ? 19.942 -2.177 -30.711 1.00 84.25 212 PHE A C 1
ATOM 1673 O O . PHE A 1 212 ? 20.472 -3.090 -31.345 1.00 84.25 212 PHE A O 1
ATOM 1680 N N . ILE A 1 213 ? 19.534 -2.334 -29.446 1.00 82.94 213 ILE A N 1
ATOM 1681 C CA . ILE A 1 213 ? 19.719 -3.593 -28.705 1.00 82.94 213 ILE A CA 1
ATOM 1682 C C . ILE A 1 213 ? 18.994 -4.743 -29.418 1.00 82.94 213 ILE A C 1
ATOM 1684 O O . ILE A 1 213 ? 19.565 -5.820 -29.570 1.00 82.94 213 ILE A O 1
ATOM 1688 N N . GLU A 1 214 ? 17.780 -4.522 -29.918 1.00 81.12 214 GLU A N 1
ATOM 1689 C CA . GLU A 1 214 ? 17.034 -5.542 -30.665 1.00 81.12 214 GLU A CA 1
ATOM 1690 C C . GLU A 1 214 ? 17.711 -5.949 -31.980 1.00 81.12 214 GLU A C 1
ATOM 1692 O O . GLU A 1 214 ? 17.633 -7.111 -32.367 1.00 81.12 214 GLU A O 1
ATOM 1697 N N . SER A 1 215 ? 18.421 -5.033 -32.648 1.00 84.12 215 SER A N 1
ATOM 1698 C CA . SER A 1 215 ? 19.137 -5.348 -33.892 1.00 84.12 215 SER A CA 1
ATOM 1699 C C . SER A 1 215 ? 20.364 -6.248 -33.698 1.00 84.12 215 SER A C 1
ATOM 1701 O O . SER A 1 215 ? 20.816 -6.878 -34.654 1.00 84.12 215 SER A O 1
ATOM 1703 N N . ILE A 1 216 ? 20.899 -6.317 -32.474 1.00 85.69 216 ILE A N 1
ATOM 1704 C CA . ILE A 1 216 ? 22.065 -7.143 -32.119 1.00 85.69 216 ILE A CA 1
ATOM 1705 C C . ILE A 1 216 ? 21.701 -8.355 -31.253 1.00 85.69 216 ILE A C 1
ATOM 1707 O O . ILE A 1 216 ? 22.496 -9.291 -31.143 1.00 85.69 216 ILE A O 1
ATOM 1711 N N . ALA A 1 217 ? 20.531 -8.346 -30.609 1.00 80.69 217 ALA A N 1
ATOM 1712 C CA . ALA A 1 217 ? 20.104 -9.416 -29.722 1.00 80.69 217 ALA A CA 1
ATOM 1713 C C . ALA A 1 217 ? 19.675 -10.663 -30.523 1.00 80.69 217 ALA A C 1
ATOM 1715 O O . ALA A 1 217 ? 18.956 -10.551 -31.514 1.00 80.69 217 ALA A O 1
ATOM 1716 N N . PRO A 1 218 ? 20.040 -11.880 -30.079 1.00 70.81 218 PRO A N 1
ATOM 1717 C CA . PRO A 1 218 ? 19.710 -13.122 -30.783 1.00 70.81 218 PRO A CA 1
ATOM 1718 C C . PRO A 1 218 ? 18.227 -13.541 -30.668 1.00 70.81 218 PRO A C 1
ATOM 1720 O O . PRO A 1 218 ? 17.868 -14.638 -31.091 1.00 70.81 218 PRO A O 1
ATOM 1723 N N . GLY A 1 219 ? 17.359 -12.704 -30.088 1.00 68.31 219 GLY A N 1
ATOM 1724 C CA . GLY A 1 219 ? 15.935 -12.980 -29.906 1.00 68.31 219 GLY A CA 1
ATOM 1725 C C . GLY A 1 219 ? 15.168 -11.800 -29.293 1.00 68.31 219 GLY A C 1
ATOM 1726 O O . GLY A 1 219 ? 15.787 -10.826 -28.860 1.00 68.31 219 GLY A O 1
ATOM 1727 N N . PRO A 1 220 ? 13.823 -11.871 -29.250 1.00 64.62 220 PRO A N 1
ATOM 1728 C CA . PRO A 1 220 ? 12.994 -10.811 -28.689 1.00 64.62 220 PRO A CA 1
ATOM 1729 C C . PRO A 1 220 ? 13.312 -10.601 -27.207 1.00 64.62 220 PRO A C 1
ATOM 1731 O O . PRO A 1 220 ? 13.344 -11.552 -26.424 1.00 64.62 220 PRO A O 1
ATOM 1734 N N . LEU A 1 221 ? 13.501 -9.342 -26.814 1.00 67.50 221 LEU A N 1
ATOM 1735 C CA . LEU A 1 221 ? 13.794 -8.946 -25.438 1.00 67.50 221 LEU A CA 1
ATOM 1736 C C . LEU A 1 221 ? 12.506 -8.978 -24.605 1.00 67.50 221 LEU A C 1
ATOM 1738 O O . LEU A 1 221 ? 11.966 -7.949 -24.209 1.00 67.50 221 LEU A O 1
ATOM 1742 N N . THR A 1 222 ? 11.971 -10.173 -24.352 1.00 63.12 222 THR A N 1
ATOM 1743 C CA . THR A 1 222 ? 10.717 -10.371 -23.605 1.00 63.12 222 THR A CA 1
ATOM 1744 C C . THR A 1 222 ? 10.753 -9.770 -22.200 1.00 63.12 222 THR A C 1
ATOM 1746 O O . THR A 1 222 ? 9.715 -9.349 -21.699 1.00 63.12 222 THR A O 1
ATOM 1749 N N . GLU A 1 223 ? 11.934 -9.662 -21.586 1.00 61.62 223 GLU A N 1
ATOM 1750 C CA . GLU A 1 223 ? 12.112 -8.982 -20.296 1.00 61.62 223 GLU A CA 1
ATOM 1751 C C . GLU A 1 223 ? 11.878 -7.466 -20.373 1.00 61.62 223 GLU A C 1
ATOM 1753 O O . GLU A 1 223 ? 11.460 -6.870 -19.387 1.00 61.62 223 GLU A O 1
ATOM 1758 N N . LEU A 1 224 ? 12.064 -6.840 -21.542 1.00 60.97 224 LEU A N 1
ATOM 1759 C CA . LEU A 1 224 ? 11.772 -5.415 -21.749 1.00 60.97 224 LEU A CA 1
ATOM 1760 C C . LEU A 1 224 ? 10.283 -5.141 -21.990 1.00 60.97 224 LEU A C 1
ATOM 1762 O O . LEU A 1 224 ? 9.852 -3.995 -21.898 1.00 60.97 224 LEU A O 1
ATOM 1766 N N . ARG A 1 225 ? 9.490 -6.184 -22.270 1.00 59.75 225 ARG A N 1
ATOM 1767 C CA . ARG A 1 225 ? 8.042 -6.074 -22.509 1.00 59.75 225 ARG A CA 1
ATOM 1768 C C . ARG A 1 225 ? 7.211 -6.155 -21.234 1.00 59.75 225 ARG A C 1
ATOM 1770 O O . ARG A 1 225 ? 6.047 -5.765 -21.249 1.00 59.75 225 ARG A O 1
ATOM 1777 N N . ARG A 1 226 ? 7.777 -6.674 -20.139 1.00 66.25 226 ARG A N 1
ATOM 1778 C CA . ARG A 1 226 ? 7.068 -6.829 -18.866 1.00 66.25 226 ARG A CA 1
ATOM 1779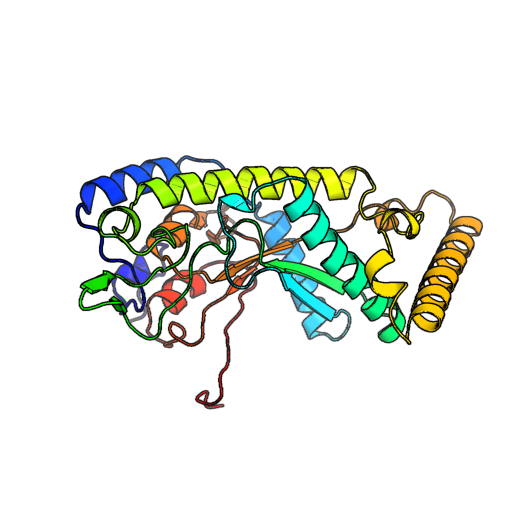 C C . ARG A 1 226 ? 7.581 -5.812 -17.861 1.00 66.25 226 ARG A C 1
ATOM 1781 O O . ARG A 1 226 ? 8.753 -5.818 -17.500 1.00 66.25 226 ARG A O 1
ATOM 1788 N N . VAL A 1 227 ? 6.682 -4.974 -17.360 1.00 72.81 227 VAL A N 1
ATOM 1789 C CA . VAL A 1 227 ? 6.998 -4.082 -16.246 1.00 72.81 227 VAL A CA 1
ATOM 1790 C C . VAL A 1 227 ? 6.455 -4.673 -14.956 1.00 72.81 227 VAL A C 1
ATOM 1792 O O . VAL A 1 227 ? 5.241 -4.767 -14.758 1.00 72.81 227 VAL A O 1
ATOM 1795 N N . ASP A 1 228 ? 7.380 -5.052 -14.073 1.00 80.31 228 ASP A N 1
ATOM 1796 C CA . ASP A 1 228 ? 7.058 -5.427 -12.703 1.00 80.31 228 ASP A CA 1
ATOM 1797 C C . ASP A 1 228 ? 6.501 -4.218 -11.949 1.00 80.31 228 ASP A C 1
ATOM 1799 O O . ASP A 1 228 ? 7.097 -3.133 -11.925 1.00 80.31 228 ASP A O 1
ATOM 1803 N N . PHE A 1 229 ? 5.347 -4.427 -11.323 1.00 89.69 229 PHE A N 1
ATOM 1804 C CA . PHE A 1 229 ? 4.654 -3.420 -10.540 1.00 89.69 229 PHE A CA 1
ATOM 1805 C C . PHE A 1 229 ? 4.246 -4.012 -9.194 1.00 89.69 229 PHE A C 1
ATOM 1807 O O . PHE A 1 229 ? 3.525 -5.009 -9.129 1.00 89.69 229 PHE A O 1
ATOM 1814 N N . PHE A 1 230 ? 4.716 -3.395 -8.115 1.00 97.19 230 PHE A N 1
ATOM 1815 C CA . PHE A 1 230 ? 4.378 -3.791 -6.754 1.00 97.19 230 PHE A CA 1
ATOM 1816 C C . PHE A 1 230 ? 3.356 -2.830 -6.149 1.00 97.19 230 PHE A C 1
ATOM 1818 O O . PHE A 1 230 ? 3.204 -1.696 -6.594 1.00 97.19 230 PHE A O 1
ATOM 1825 N N . THR A 1 231 ? 2.668 -3.272 -5.105 1.00 98.19 231 THR A N 1
ATOM 1826 C CA . THR A 1 231 ? 1.670 -2.483 -4.369 1.00 98.19 231 THR A CA 1
ATOM 1827 C C . THR A 1 231 ? 2.142 -2.207 -2.951 1.00 98.19 231 THR A C 1
ATOM 1829 O O . THR A 1 231 ? 2.961 -2.943 -2.393 1.00 98.19 231 THR A O 1
ATOM 1832 N N . SER A 1 232 ? 1.638 -1.123 -2.376 1.00 98.75 232 SER A N 1
ATOM 1833 C CA . SER A 1 232 ? 1.965 -0.669 -1.031 1.00 98.75 232 SER A CA 1
ATOM 1834 C C . SER A 1 232 ? 0.800 0.084 -0.413 1.00 98.75 232 SER A C 1
ATOM 1836 O O . SER A 1 232 ? 0.074 0.793 -1.111 1.00 98.75 232 SER A O 1
ATOM 1838 N N . HIS A 1 233 ? 0.675 -0.013 0.905 1.00 98.75 233 HIS A N 1
ATOM 1839 C CA . HIS A 1 233 ? -0.222 0.823 1.699 1.00 98.75 233 HIS A CA 1
ATOM 1840 C C . HIS A 1 233 ? 0.288 0.972 3.137 1.00 98.75 233 HIS A C 1
ATOM 1842 O O . HIS A 1 233 ? 1.163 0.231 3.593 1.00 98.75 233 HIS A O 1
ATOM 1848 N N . GLU A 1 234 ? -0.239 1.958 3.860 1.00 98.75 234 GLU A N 1
ATOM 1849 C CA . GLU A 1 234 ? 0.006 2.101 5.292 1.00 98.75 234 GLU A CA 1
ATOM 1850 C C . GLU A 1 234 ? -0.724 0.986 6.025 1.00 98.75 234 GLU A C 1
ATOM 1852 O O . GLU A 1 234 ? -1.951 0.924 5.965 1.00 98.75 234 GLU A O 1
ATOM 1857 N N . ALA A 1 235 ? 0.005 0.147 6.758 1.00 98.56 235 ALA A N 1
ATOM 1858 C CA . ALA A 1 235 ? -0.560 -0.941 7.552 1.00 98.56 235 ALA A CA 1
ATOM 1859 C C . ALA A 1 235 ? -1.253 -0.394 8.813 1.00 98.56 235 ALA A C 1
ATOM 1861 O O . ALA A 1 235 ? -0.810 -0.625 9.935 1.00 98.56 235 ALA A O 1
ATOM 1862 N N . LEU A 1 236 ? -2.302 0.409 8.627 1.00 98.62 236 LEU A N 1
ATOM 1863 C CA . LEU A 1 236 ? -2.907 1.232 9.669 1.00 98.62 236 LEU A CA 1
ATOM 1864 C C . LEU A 1 236 ? -3.987 0.483 10.452 1.00 98.62 236 LEU A C 1
ATOM 1866 O O . LEU A 1 236 ? -4.021 0.585 11.680 1.00 98.62 236 LEU A O 1
ATOM 1870 N N . HIS A 1 237 ? -4.870 -0.236 9.754 1.00 98.56 237 HIS A N 1
ATOM 1871 C CA . HIS A 1 237 ? -6.005 -0.937 10.353 1.00 98.56 237 HIS A CA 1
ATOM 1872 C C . HIS A 1 237 ? -5.590 -2.348 10.793 1.00 98.56 237 HIS A C 1
ATOM 1874 O O . HIS A 1 237 ? -5.685 -3.309 10.032 1.00 98.56 237 HIS A O 1
ATOM 1880 N N . LEU A 1 238 ? -5.135 -2.499 12.038 1.00 98.62 238 LEU A N 1
ATOM 1881 C CA . LEU A 1 238 ? -4.406 -3.691 12.496 1.00 98.62 238 LEU A CA 1
ATOM 1882 C C . LEU A 1 238 ? -5.211 -4.987 12.387 1.00 98.62 238 LEU A C 1
ATOM 1884 O O . LEU A 1 238 ? -4.663 -6.026 12.033 1.00 98.62 238 LEU A O 1
ATOM 1888 N N . HIS A 1 239 ? -6.524 -4.932 12.615 1.00 98.56 239 HIS A N 1
ATOM 1889 C CA . HIS A 1 239 ? -7.389 -6.095 12.423 1.00 98.56 239 HIS A CA 1
ATOM 1890 C C . HIS A 1 239 ? -7.448 -6.562 10.960 1.00 98.56 239 HIS A C 1
ATOM 1892 O O . HIS A 1 239 ? -7.499 -7.764 10.704 1.00 98.56 239 HIS A O 1
ATOM 1898 N N . TYR A 1 240 ? -7.409 -5.621 10.013 1.00 98.75 240 TYR A N 1
ATOM 1899 C CA . TYR A 1 240 ? -7.449 -5.909 8.577 1.00 98.75 240 TYR A CA 1
ATOM 1900 C C . TYR A 1 240 ? -6.120 -6.531 8.140 1.00 98.75 240 TYR A C 1
ATOM 1902 O O . TYR A 1 240 ? -6.094 -7.615 7.562 1.00 98.75 240 TYR A O 1
ATOM 1910 N N . GLU A 1 241 ? -5.012 -5.912 8.550 1.00 98.75 241 GLU A N 1
ATOM 1911 C CA . GLU A 1 241 ? -3.659 -6.411 8.294 1.00 98.75 241 GLU A CA 1
ATOM 1912 C C . GLU A 1 241 ? -3.415 -7.792 8.920 1.00 98.75 241 GLU A C 1
ATOM 1914 O O . GLU A 1 241 ? -2.858 -8.681 8.276 1.00 98.75 241 GLU A O 1
ATOM 1919 N N . GLN A 1 242 ? -3.886 -8.023 10.153 1.00 98.50 242 GLN A N 1
ATOM 1920 C CA . GLN A 1 242 ? -3.826 -9.340 10.791 1.00 98.50 242 GLN A CA 1
ATOM 1921 C C . GLN A 1 242 ? -4.593 -10.385 9.968 1.00 98.50 242 GLN A C 1
ATOM 1923 O O . GLN A 1 242 ? -4.092 -11.490 9.773 1.00 98.50 242 GLN A O 1
ATOM 1928 N N . ALA A 1 243 ? -5.804 -10.075 9.493 1.00 98.38 243 ALA A N 1
ATOM 1929 C CA . ALA A 1 243 ? -6.618 -11.029 8.731 1.00 98.38 243 ALA A CA 1
ATOM 1930 C C . ALA A 1 243 ? -5.984 -11.429 7.383 1.00 98.38 243 ALA A C 1
ATOM 1932 O O . ALA A 1 243 ? -6.226 -12.534 6.880 1.00 98.38 243 ALA A O 1
ATOM 1933 N N . LEU A 1 244 ? -5.145 -10.553 6.826 1.00 98.31 244 LEU A N 1
ATOM 1934 C CA . LEU A 1 244 ? -4.369 -10.786 5.608 1.00 98.31 244 LEU A CA 1
ATOM 1935 C C . LEU A 1 244 ? -2.955 -11.321 5.887 1.00 98.31 244 LEU A C 1
ATOM 1937 O O . LEU A 1 244 ? -2.239 -11.680 4.952 1.00 98.31 244 LEU A O 1
ATOM 1941 N N . THR A 1 245 ? -2.561 -11.447 7.156 1.00 98.31 245 THR A N 1
ATOM 1942 C CA . THR A 1 245 ? -1.269 -12.006 7.565 1.00 98.31 245 THR A CA 1
ATOM 1943 C C . THR A 1 245 ? -1.380 -13.505 7.800 1.00 98.31 245 THR A C 1
ATOM 1945 O O . THR A 1 245 ? -2.118 -13.963 8.672 1.00 98.31 245 THR A O 1
ATOM 1948 N N . ARG A 1 246 ? -0.652 -14.300 7.008 1.00 95.25 246 ARG A N 1
ATOM 1949 C CA . ARG A 1 246 ? -0.744 -15.768 7.032 1.00 95.25 246 ARG A CA 1
ATOM 1950 C C . ARG A 1 246 ? 0.626 -16.412 6.864 1.00 95.25 246 ARG A C 1
ATOM 1952 O O . ARG A 1 246 ? 1.562 -15.805 6.341 1.00 95.25 246 ARG A O 1
ATOM 1959 N N . LEU A 1 247 ? 0.737 -17.663 7.299 1.00 94.94 247 LEU A N 1
ATOM 1960 C CA . LEU A 1 247 ? 1.897 -18.487 6.991 1.00 94.94 247 LEU A CA 1
ATOM 1961 C C . LEU A 1 247 ? 1.917 -18.780 5.483 1.00 94.94 247 LEU A C 1
ATOM 1963 O O . LEU A 1 247 ? 0.883 -19.084 4.888 1.00 94.94 247 LEU A O 1
ATOM 1967 N N . SER A 1 248 ? 3.094 -18.691 4.866 1.00 92.50 248 SER A N 1
ATOM 1968 C CA . SER A 1 248 ? 3.314 -19.149 3.491 1.00 92.50 248 SER A CA 1
ATOM 1969 C C . SER A 1 248 ? 2.855 -20.601 3.325 1.00 92.50 248 SER A C 1
ATOM 1971 O O . SER A 1 248 ? 3.082 -21.428 4.207 1.00 92.50 248 SER A O 1
ATOM 1973 N N . VAL A 1 249 ? 2.283 -20.939 2.164 1.00 85.81 249 VAL A N 1
ATOM 1974 C CA . VAL A 1 249 ? 1.882 -22.320 1.824 1.00 85.81 249 VAL A CA 1
ATOM 1975 C C . VAL A 1 249 ? 3.070 -23.291 1.912 1.00 85.81 249 VAL A C 1
ATOM 1977 O O . VAL A 1 249 ? 2.890 -24.470 2.193 1.00 85.81 249 VAL A O 1
ATOM 1980 N N . ARG A 1 250 ? 4.302 -22.795 1.728 1.00 83.94 250 ARG A N 1
ATOM 1981 C CA . ARG A 1 250 ? 5.544 -23.575 1.865 1.00 83.94 250 ARG A CA 1
ATOM 1982 C C . ARG A 1 250 ? 6.098 -23.611 3.297 1.00 83.94 250 ARG A C 1
ATOM 1984 O O . ARG A 1 250 ? 7.176 -24.151 3.508 1.00 83.94 250 ARG A O 1
ATOM 1991 N N . GLY A 1 251 ? 5.429 -22.985 4.267 1.00 80.38 251 GLY A N 1
ATOM 1992 C CA . GLY A 1 251 ? 5.871 -22.922 5.664 1.00 80.38 251 GLY A CA 1
ATOM 1993 C C . GLY A 1 251 ? 7.105 -22.045 5.916 1.00 80.38 251 GLY A C 1
ATOM 1994 O O . GLY A 1 251 ? 7.689 -22.106 6.991 1.00 80.38 251 GLY A O 1
ATOM 1995 N N . THR A 1 252 ? 7.515 -21.209 4.954 1.00 84.50 252 THR A N 1
ATOM 1996 C CA . THR A 1 252 ? 8.779 -20.438 4.993 1.00 84.50 252 THR A CA 1
ATOM 1997 C C . THR A 1 252 ? 8.749 -19.183 5.880 1.00 84.50 252 THR A C 1
ATOM 1999 O O . THR A 1 252 ? 9.738 -18.449 5.974 1.00 84.50 252 THR A O 1
ATOM 2002 N N . GLY A 1 253 ? 7.618 -18.922 6.534 1.00 92.88 253 GLY A N 1
ATOM 2003 C CA . GLY A 1 253 ? 7.405 -17.796 7.439 1.00 92.88 253 GLY A CA 1
ATOM 2004 C C . GLY A 1 253 ? 6.091 -17.070 7.177 1.00 92.88 253 GLY A C 1
ATOM 2005 O O . GLY A 1 253 ? 5.305 -17.462 6.309 1.00 92.88 253 GLY A O 1
ATOM 2006 N N . TRP A 1 254 ? 5.849 -16.030 7.967 1.00 97.56 254 TRP A N 1
ATOM 2007 C CA . TRP A 1 254 ? 4.635 -15.226 7.901 1.00 97.56 254 TRP A CA 1
ATOM 2008 C C . TRP A 1 254 ? 4.797 -14.067 6.928 1.00 97.56 254 TRP A C 1
ATOM 2010 O O . TRP A 1 254 ? 5.843 -13.424 6.872 1.00 97.56 254 TRP A O 1
ATOM 2020 N N . TYR A 1 255 ? 3.746 -13.801 6.168 1.00 98.50 255 TYR A N 1
ATOM 2021 C CA . TYR A 1 255 ? 3.677 -12.704 5.215 1.00 98.50 255 TYR A CA 1
ATOM 2022 C C . TYR A 1 255 ? 2.357 -11.979 5.425 1.00 98.50 255 TYR A C 1
ATOM 2024 O O . TYR A 1 255 ? 1.330 -12.619 5.662 1.00 98.50 255 TYR A O 1
ATOM 2032 N N . ASN A 1 256 ? 2.380 -10.657 5.308 1.00 98.44 256 ASN A N 1
ATOM 2033 C CA . ASN A 1 256 ? 1.167 -9.897 5.075 1.00 98.44 256 ASN A CA 1
ATOM 2034 C C . ASN A 1 256 ? 0.870 -9.955 3.574 1.00 98.44 256 ASN A C 1
ATOM 2036 O O . ASN A 1 256 ? 1.601 -9.390 2.763 1.00 98.44 256 ASN A O 1
ATOM 2040 N N . PHE A 1 257 ? -0.186 -10.677 3.215 1.00 98.38 257 PHE A N 1
ATOM 2041 C CA . PHE A 1 257 ? -0.603 -10.879 1.832 1.00 98.38 257 PHE A CA 1
ATOM 2042 C C . PHE A 1 257 ? -1.593 -9.822 1.334 1.00 98.38 257 PHE A C 1
ATOM 2044 O O . PHE A 1 257 ? -2.150 -9.975 0.246 1.00 98.38 257 PHE A O 1
ATOM 2051 N N . GLY A 1 258 ? -1.826 -8.765 2.114 1.00 98.19 258 GLY A N 1
ATOM 2052 C CA . GLY A 1 258 ? -2.620 -7.620 1.689 1.00 98.19 258 GLY A CA 1
ATOM 2053 C C . GLY A 1 258 ? -1.884 -6.726 0.696 1.00 98.19 258 GLY A C 1
ATOM 2054 O O . GLY A 1 258 ? -2.518 -6.060 -0.112 1.00 98.19 258 GLY A O 1
ATOM 2055 N N . THR A 1 259 ? -0.551 -6.713 0.727 1.00 98.62 259 THR A N 1
ATOM 2056 C CA . THR A 1 259 ? 0.262 -5.880 -0.163 1.00 98.62 259 THR A CA 1
ATOM 2057 C C . THR A 1 259 ? 1.702 -6.360 -0.221 1.00 98.62 259 THR A C 1
ATOM 2059 O O . THR A 1 259 ? 2.149 -7.116 0.641 1.00 98.62 259 THR A O 1
ATOM 2062 N N . HIS A 1 260 ? 2.456 -5.909 -1.221 1.00 98.75 260 HIS A N 1
ATOM 2063 C CA . HIS A 1 260 ? 3.867 -6.270 -1.324 1.00 98.75 260 HIS A CA 1
ATOM 2064 C C . HIS A 1 260 ? 4.706 -5.532 -0.272 1.00 98.75 260 HIS A C 1
ATOM 2066 O O . HIS A 1 260 ? 5.540 -6.147 0.394 1.00 98.75 260 HIS A O 1
ATOM 2072 N N . PHE A 1 261 ? 4.446 -4.233 -0.100 1.00 98.75 261 PHE A N 1
ATOM 2073 C CA . PHE A 1 261 ? 5.243 -3.324 0.725 1.00 98.75 261 PHE A CA 1
ATOM 2074 C C . PHE A 1 261 ? 4.374 -2.507 1.695 1.00 98.75 261 PHE A C 1
ATOM 2076 O O . PHE A 1 261 ? 3.961 -1.390 1.369 1.00 98.75 261 PHE A O 1
ATOM 2083 N N . PRO A 1 262 ? 4.065 -3.034 2.891 1.00 98.69 262 PRO A N 1
ATOM 2084 C CA . PRO A 1 262 ? 3.398 -2.253 3.922 1.00 98.69 262 PRO A CA 1
ATOM 2085 C C . PRO A 1 262 ? 4.365 -1.248 4.568 1.00 98.69 262 PRO A C 1
ATOM 2087 O O . PRO A 1 262 ? 5.553 -1.536 4.749 1.00 98.69 262 PRO A O 1
ATOM 2090 N N . TRP A 1 263 ? 3.862 -0.082 4.985 1.00 98.75 263 TRP A N 1
ATOM 2091 C CA . TRP A 1 263 ? 4.633 0.846 5.826 1.00 98.75 263 TRP A CA 1
ATOM 2092 C C . TRP A 1 263 ? 3.924 1.231 7.122 1.00 98.75 263 TRP A C 1
ATOM 2094 O O . TRP A 1 263 ? 2.699 1.188 7.226 1.00 98.75 263 TRP A O 1
ATOM 2104 N N . ILE A 1 264 ? 4.718 1.673 8.100 1.00 98.62 264 ILE A N 1
ATOM 2105 C CA . ILE A 1 264 ? 4.254 2.260 9.359 1.00 98.62 264 ILE A CA 1
ATOM 2106 C C . ILE A 1 264 ? 4.321 3.785 9.260 1.00 98.62 264 ILE A C 1
ATOM 2108 O O . ILE A 1 264 ? 5.364 4.362 8.931 1.00 98.62 264 ILE A O 1
ATOM 2112 N N . GLY A 1 265 ? 3.194 4.448 9.518 1.00 97.81 265 GLY A N 1
ATOM 2113 C CA . GLY A 1 265 ? 3.088 5.901 9.502 1.00 97.81 265 GLY A CA 1
ATOM 2114 C C . GLY A 1 265 ? 3.754 6.583 10.700 1.00 97.81 265 GLY A C 1
ATOM 2115 O O . GLY A 1 265 ? 4.015 5.986 11.743 1.00 97.81 265 GLY A O 1
ATOM 2116 N N . GLU A 1 266 ? 3.969 7.894 10.577 1.00 96.38 266 GLU A N 1
ATOM 2117 C CA . GLU A 1 266 ? 4.610 8.722 11.613 1.00 96.38 266 GLU A CA 1
ATOM 2118 C C . GLU A 1 266 ? 3.864 8.678 12.958 1.00 96.38 266 GLU A C 1
ATOM 2120 O O . GLU A 1 266 ? 4.471 8.713 14.021 1.00 96.38 266 GLU A O 1
ATOM 2125 N N . ARG A 1 267 ? 2.530 8.565 12.926 1.00 95.94 267 ARG A N 1
ATOM 2126 C CA . ARG A 1 267 ? 1.668 8.563 14.126 1.00 95.94 267 ARG A CA 1
ATOM 2127 C C . ARG A 1 267 ? 1.517 7.181 14.771 1.00 95.94 267 ARG A C 1
ATOM 2129 O O . ARG A 1 267 ? 0.843 7.052 15.794 1.00 95.94 267 ARG A O 1
ATOM 2136 N N . THR A 1 268 ? 2.105 6.153 14.165 1.00 97.44 268 THR A N 1
ATOM 2137 C CA . THR A 1 268 ? 1.936 4.747 14.555 1.00 97.44 268 THR A CA 1
ATOM 2138 C C . THR A 1 268 ? 3.273 4.009 14.704 1.00 97.44 268 THR A C 1
ATOM 2140 O O . THR A 1 268 ? 3.284 2.818 14.987 1.00 97.44 268 THR A O 1
ATOM 2143 N N . ARG A 1 269 ? 4.416 4.697 14.565 1.00 96.75 269 ARG A N 1
ATOM 2144 C CA . ARG A 1 269 ? 5.774 4.114 14.637 1.00 96.75 269 ARG A CA 1
ATOM 2145 C C . ARG A 1 269 ? 6.366 3.980 16.044 1.00 96.75 269 ARG A C 1
ATOM 2147 O O . ARG A 1 269 ? 7.586 3.938 16.192 1.00 96.75 269 ARG A O 1
ATOM 2154 N N . ALA A 1 270 ? 5.537 3.965 17.086 1.00 95.69 270 ALA A N 1
ATOM 2155 C CA . ALA A 1 270 ? 6.031 3.761 18.447 1.00 95.69 270 ALA A CA 1
ATOM 2156 C C . ALA A 1 270 ? 6.733 2.394 18.541 1.00 95.69 270 ALA A C 1
ATOM 2158 O O . ALA A 1 270 ? 6.146 1.387 18.155 1.00 95.69 270 ALA A O 1
ATOM 2159 N N . ILE A 1 271 ? 7.970 2.356 19.054 1.00 94.62 271 ILE A N 1
ATOM 2160 C CA . ILE A 1 271 ? 8.825 1.150 19.054 1.00 94.62 271 ILE A CA 1
ATOM 2161 C C . ILE A 1 271 ? 8.153 -0.029 19.774 1.00 94.62 271 ILE A C 1
ATOM 2163 O O . ILE A 1 271 ? 8.226 -1.160 19.308 1.00 94.62 271 ILE A O 1
ATOM 2167 N N . SER A 1 272 ? 7.467 0.237 20.887 1.00 95.06 272 SER A N 1
ATOM 2168 C CA . SER A 1 272 ? 6.683 -0.746 21.652 1.00 95.06 272 SER A CA 1
ATOM 2169 C C . SER A 1 272 ? 5.199 -0.797 21.249 1.00 95.06 272 SER A C 1
ATOM 2171 O O . SER A 1 272 ? 4.378 -1.385 21.954 1.00 95.06 272 SER A O 1
ATOM 2173 N N . GLY A 1 273 ? 4.836 -0.133 20.151 1.00 97.44 273 GLY A N 1
ATOM 2174 C CA . GLY A 1 273 ? 3.468 -0.017 19.662 1.00 97.44 273 GLY A CA 1
ATOM 2175 C C . GLY A 1 273 ? 3.020 -1.219 18.836 1.00 97.44 273 GLY A C 1
ATOM 2176 O O . GLY A 1 273 ? 3.821 -1.968 18.275 1.00 97.44 273 GLY A O 1
ATOM 2177 N N . ALA A 1 274 ? 1.704 -1.368 18.722 1.00 98.38 274 ALA A N 1
ATOM 2178 C CA . ALA A 1 274 ? 1.079 -2.506 18.061 1.00 98.38 274 ALA A CA 1
ATOM 2179 C C . ALA A 1 274 ? 1.432 -2.646 16.569 1.00 98.38 274 ALA A C 1
ATOM 2181 O O . ALA A 1 274 ? 1.617 -3.761 16.089 1.00 98.38 274 ALA A O 1
ATOM 2182 N N . HIS A 1 275 ? 1.582 -1.539 15.836 1.00 98.62 275 HIS A N 1
ATOM 2183 C CA . HIS A 1 275 ? 1.966 -1.563 14.418 1.00 98.62 275 HIS A CA 1
ATOM 2184 C C . HIS A 1 275 ? 3.357 -2.156 14.197 1.00 98.62 275 HIS A C 1
ATOM 2186 O O . HIS A 1 275 ? 3.546 -2.958 13.283 1.00 98.62 275 HIS A O 1
ATOM 2192 N N . VAL A 1 276 ? 4.317 -1.795 15.054 1.00 98.19 276 VAL A N 1
ATOM 2193 C CA . VAL A 1 276 ? 5.670 -2.362 15.018 1.00 98.19 276 VAL A CA 1
ATOM 2194 C C . VAL A 1 276 ? 5.628 -3.839 15.403 1.00 98.19 276 VAL A C 1
ATOM 2196 O O . VAL A 1 276 ? 6.231 -4.655 14.709 1.00 98.19 276 VAL A O 1
ATOM 2199 N N . GLU A 1 277 ? 4.875 -4.211 16.445 1.00 98.31 277 GLU A N 1
ATOM 2200 C CA . GLU A 1 277 ? 4.755 -5.615 16.861 1.00 98.31 277 GLU A CA 1
ATOM 2201 C C . GLU A 1 277 ? 4.131 -6.498 15.773 1.00 98.31 277 GLU A C 1
ATOM 2203 O O . GLU A 1 277 ? 4.646 -7.583 15.506 1.00 98.31 277 GLU A O 1
ATOM 2208 N N . LEU A 1 278 ? 3.069 -6.044 15.099 1.00 98.38 278 LEU A N 1
ATOM 2209 C CA . LEU A 1 278 ? 2.460 -6.809 14.010 1.00 98.38 278 LEU A CA 1
ATOM 2210 C C . LEU A 1 278 ? 3.461 -7.022 12.867 1.00 98.38 278 LEU A C 1
ATOM 2212 O O . LEU A 1 278 ? 3.638 -8.150 12.407 1.00 98.38 278 LEU A O 1
ATOM 2216 N N . LEU A 1 279 ? 4.141 -5.962 12.421 1.00 98.19 279 LEU A N 1
ATOM 2217 C CA . LEU A 1 279 ? 5.015 -6.056 11.253 1.00 98.19 279 LEU A CA 1
ATOM 2218 C C . LEU A 1 279 ? 6.395 -6.662 11.545 1.00 98.19 279 LEU A C 1
ATOM 2220 O O . LEU A 1 279 ? 7.022 -7.152 10.610 1.00 98.19 279 LEU A O 1
ATOM 2224 N N . ARG A 1 280 ? 6.881 -6.725 12.798 1.00 97.06 280 ARG A N 1
ATOM 2225 C CA . ARG A 1 280 ? 8.226 -7.289 13.066 1.00 97.06 280 ARG A CA 1
ATOM 2226 C C . ARG A 1 280 ? 8.373 -8.761 12.673 1.00 97.06 280 ARG A C 1
ATOM 2228 O O . ARG A 1 280 ? 9.497 -9.230 12.517 1.00 97.06 280 ARG A O 1
ATOM 2235 N N . GLY A 1 281 ? 7.268 -9.505 12.603 1.00 96.12 281 GLY A N 1
ATOM 2236 C CA . GLY A 1 281 ? 7.285 -10.935 12.293 1.00 96.12 281 GLY A CA 1
ATOM 2237 C C . GLY A 1 281 ? 6.903 -11.288 10.860 1.00 96.12 281 GLY A C 1
ATOM 2238 O O . GLY A 1 281 ? 6.959 -12.468 10.512 1.00 96.12 281 GLY A O 1
ATOM 2239 N N . VAL A 1 282 ? 6.543 -10.308 10.019 1.00 97.94 282 VAL A N 1
ATOM 2240 C CA . VAL A 1 282 ? 6.269 -10.568 8.599 1.00 97.94 282 VAL A CA 1
ATOM 2241 C C . VAL A 1 282 ? 7.540 -10.456 7.762 1.00 97.94 282 VAL A C 1
ATOM 2243 O O . VAL A 1 282 ? 8.469 -9.719 8.082 1.00 97.94 282 VAL A O 1
ATOM 2246 N N . ARG A 1 283 ? 7.594 -11.205 6.660 1.00 97.75 283 ARG A N 1
ATOM 2247 C CA . ARG A 1 283 ? 8.757 -11.254 5.761 1.00 97.75 283 ARG A CA 1
ATOM 2248 C C . ARG A 1 283 ? 8.768 -10.168 4.690 1.00 97.75 283 ARG A C 1
ATOM 2250 O O . ARG A 1 283 ? 9.794 -10.020 4.016 1.00 97.75 283 ARG A O 1
ATOM 2257 N N . ASN A 1 284 ? 7.668 -9.428 4.542 1.00 98.56 284 ASN A N 1
ATOM 2258 C CA . ASN A 1 284 ? 7.570 -8.295 3.629 1.00 98.56 284 ASN A CA 1
ATOM 2259 C C . ASN A 1 284 ? 8.747 -7.325 3.828 1.00 98.56 284 ASN A C 1
ATOM 2261 O O . ASN A 1 284 ? 9.171 -7.117 4.967 1.00 98.56 284 ASN A O 1
ATOM 2265 N N . PRO A 1 285 ? 9.282 -6.708 2.759 1.00 98.31 285 PRO A N 1
ATOM 2266 C CA . PRO A 1 285 ? 10.029 -5.472 2.936 1.00 98.31 285 PRO A CA 1
ATOM 2267 C C . PRO A 1 285 ? 9.091 -4.430 3.559 1.00 98.31 285 PRO A C 1
ATOM 2269 O O . PRO A 1 285 ? 7.908 -4.376 3.219 1.00 98.31 285 PRO A O 1
ATOM 2272 N N . LEU A 1 286 ? 9.609 -3.634 4.493 1.00 98.12 286 LEU A N 1
ATOM 2273 C CA . LEU A 1 286 ? 8.814 -2.705 5.295 1.00 98.12 286 LEU A CA 1
ATOM 2274 C C . LEU A 1 286 ? 9.290 -1.270 5.097 1.00 98.12 286 LEU A C 1
ATOM 2276 O O . LEU A 1 286 ? 10.489 -1.014 4.993 1.00 98.12 286 LEU A O 1
ATOM 2280 N N . GLY A 1 287 ? 8.346 -0.334 5.114 1.00 98.00 287 GLY A N 1
ATOM 2281 C CA . GLY A 1 287 ? 8.631 1.091 5.253 1.00 98.00 287 GLY A CA 1
ATOM 2282 C C . GLY A 1 287 ? 8.353 1.588 6.671 1.00 98.00 287 GLY A C 1
ATOM 2283 O O . GLY A 1 287 ? 7.406 1.150 7.323 1.00 98.00 287 GLY A O 1
ATOM 2284 N N . ILE A 1 288 ? 9.125 2.564 7.141 1.00 97.81 288 ILE A N 1
ATOM 2285 C CA . ILE A 1 288 ? 8.807 3.342 8.345 1.00 97.81 288 ILE A CA 1
ATOM 2286 C C . ILE A 1 288 ? 8.969 4.814 7.980 1.00 97.81 288 ILE A C 1
ATOM 2288 O O . ILE A 1 288 ? 10.014 5.219 7.474 1.00 97.81 288 ILE A O 1
ATOM 2292 N N . LYS A 1 289 ? 7.931 5.626 8.201 1.00 96.88 289 LYS A N 1
ATOM 2293 C CA . LYS A 1 289 ? 8.052 7.081 8.047 1.00 96.88 289 LYS A CA 1
ATOM 2294 C C . LYS A 1 289 ? 8.943 7.626 9.162 1.00 96.88 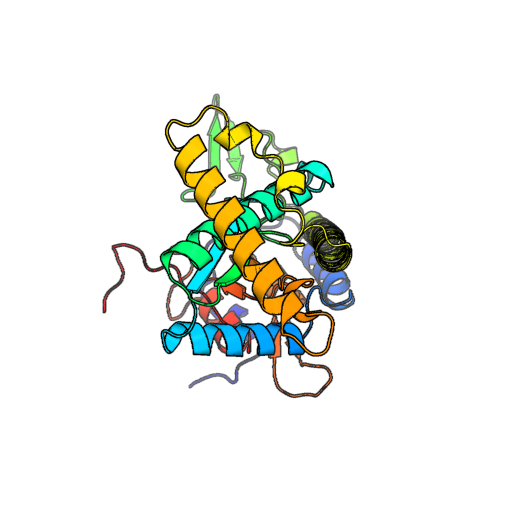289 LYS A C 1
ATOM 2296 O O . LYS A 1 289 ? 8.733 7.297 10.321 1.00 96.88 289 LYS A O 1
ATOM 2301 N N . VAL A 1 290 ? 9.919 8.454 8.808 1.00 96.06 290 VAL A N 1
ATOM 2302 C CA . VAL A 1 290 ? 10.839 9.095 9.754 1.00 96.06 290 VAL A CA 1
ATOM 2303 C C . VAL A 1 290 ? 10.642 10.601 9.643 1.00 96.06 290 VAL A C 1
ATOM 2305 O O . VAL A 1 290 ? 11.113 11.231 8.699 1.00 96.06 290 VAL A O 1
ATOM 2308 N N . GLY A 1 291 ? 9.852 11.160 10.558 1.00 93.94 291 GLY A N 1
ATOM 2309 C CA . GLY A 1 291 ? 9.610 12.596 10.654 1.00 93.94 291 GLY A CA 1
ATOM 2310 C C . GLY A 1 291 ? 10.677 13.356 11.458 1.00 93.94 291 GLY A C 1
ATOM 2311 O O . GLY A 1 291 ? 11.592 12.748 12.015 1.00 93.94 291 GLY A O 1
ATOM 2312 N N . PRO A 1 292 ? 10.531 14.690 11.590 1.00 94.12 292 PRO A N 1
ATOM 2313 C CA . PRO A 1 292 ? 11.506 15.564 12.261 1.00 94.12 292 PRO A CA 1
ATOM 2314 C C . PRO A 1 292 ? 11.755 15.265 13.747 1.00 94.12 292 PRO A C 1
ATOM 2316 O O . PRO A 1 292 ? 12.709 15.771 14.322 1.00 94.12 292 PRO A O 1
ATOM 2319 N N . THR A 1 293 ? 10.884 14.485 14.388 1.00 90.25 293 THR A N 1
ATOM 2320 C CA . THR A 1 293 ? 10.988 14.107 15.807 1.00 90.25 293 THR A CA 1
ATOM 2321 C C . THR A 1 293 ? 11.753 12.802 16.022 1.00 90.25 293 THR A C 1
ATOM 2323 O O . THR A 1 293 ? 11.862 12.333 17.154 1.00 90.25 293 THR A O 1
ATOM 2326 N N . ALA A 1 294 ? 12.225 12.156 14.953 1.00 87.12 294 ALA A N 1
ATOM 2327 C CA . ALA A 1 294 ? 13.024 10.949 15.068 1.00 87.12 294 ALA A CA 1
ATOM 2328 C C . ALA A 1 294 ? 14.411 11.263 15.643 1.00 87.12 294 ALA A C 1
ATOM 2330 O O . ALA A 1 294 ? 15.049 12.244 15.268 1.00 87.12 294 ALA A O 1
ATOM 2331 N N . ILE A 1 295 ? 14.864 10.400 16.546 1.00 82.06 295 ILE A N 1
ATOM 2332 C CA . ILE A 1 295 ? 16.221 10.410 17.091 1.00 82.06 295 ILE A CA 1
ATOM 2333 C C . ILE A 1 295 ? 17.032 9.298 16.421 1.00 82.06 295 ILE A C 1
ATOM 2335 O O . ILE A 1 295 ? 16.460 8.264 16.063 1.00 82.06 295 ILE A O 1
ATOM 2339 N N . ALA A 1 296 ? 18.322 9.564 16.207 1.00 64.75 296 ALA A N 1
ATOM 2340 C CA . ALA A 1 296 ? 19.285 8.625 15.632 1.00 64.75 296 ALA A CA 1
ATOM 2341 C C . ALA A 1 296 ? 19.631 7.485 16.599 1.00 64.75 296 ALA A C 1
ATOM 2343 O O . ALA A 1 296 ? 19.610 7.733 17.828 1.00 64.75 296 ALA A O 1
#

pLDDT: mean 90.88, std 10.64, range [40.81, 98.81]

Foldseek 3Di:
DDDDADLCPLVVFAAPQADDAPDVVQLVVLLVVLLPDDFLAAPVLLVVVVVVVVCVVVVQEEEDEDEDQADALVCLDLVSLLLRVLVQLLVQLVCCLVVVHHYDAEYQDLAAFFAGDPDQWDDDPRDIAGDDGGQLFFADDPDNRRRRGDSVSLVSSNVSSNSSSVSVQVCQQVQVSQLLCCVSSDCVVLVPDPCNVVSVVSSVVSNVVQVVCVVPDPDDPVVNSGDDYWYEYACRHSSSQSSQWDQHPVNPFIANSSTSEYEHEPRQVDCRHSSVSSPVRHPGHYHYDDDPPDDD

Nearest PDB structures (foldseek):
  5uxm-assembly1_A  TM=9.778E-01  e=4.058E-36  Pseudomonas aeruginosa PAO1
  5uxo-assembly1_A  TM=9.774E-01  e=1.763E-34  Pseudomonas aeruginosa PAO1
  3kgf-assembly1_A-2  TM=9.418E-01  e=4.351E-29  Mycobacterium tuberculosis
  5e40-assembly1_B  TM=9.347E-01  e=5.067E-27  Mycobacterium tuberculosis
  6bmc-assembly1_B  TM=9.475E-01  e=1.180E-21  Pseudomonas aeruginosa

Secondary structure (DSSP, 8-state):
--PPP-TTGGGGSB--SPPPPS-HHHHHHHHHHHTTSPPSS-HHHHHHHHHHHHHHHTTSEEEEEEE-SS--GGG-SHHHHHHHHHHHHHHHHHHHHHH-SEEEEEEE-SS------S-SEEEETTEEEEPP--TTTS-SSSSHHHHS--THHHHHHHHHHHHHHHHHHHHHHTTTT-TT-GGGG-THHHHTSTTHHHHHHHHHHHHHHHHHHHHHSSS--HHHH----EEEEE---HHHHHHHEEE-TTSS-EEETT-SEEEE-TTT--TTBHHHHHHTTB-S--EE---TT---

Radius of gyration: 21.13 Å; Cα contacts (8 Å, |Δi|>4): 455; chains: 1; bounding box: 48×48×62 Å